Protein AF-A0A6J4MBB7-F1 (afdb_monomer)

Mean predicted aligned error: 11.8 Å

pLDDT: mean 93.78, std 6.45, range [62.53, 98.69]

Nearest PDB structures (foldseek):
  5gkh-assembly1_B  TM=7.503E-01  e=2.945E-16  Thermococcus kodakarensis KOD1
  2vld-assembly1_B  TM=4.968E-01  e=1.982E-15  Pyrococcus abyssi
  5gkj-assembly1_B  TM=4.502E-01  e=1.323E-15  Thermococcus kodakarensis KOD1
  5gkj-assembly1_A  TM=4.576E-01  e=1.130E-13  Thermococcus kodakarensis KOD1
  3dnx-assembly1_A-2  TM=5.577E-01  e=3.920E-02  Ruegeria pomeroyi

Foldseek 3Di:
DKKWFFQKKKWKDAPDTDTDPGDTWIWDQDPQRKIFIPDPDDDPGGPDIEDPPKDWDWDADPVGWTKIKIDHPVGPVHMIMIMTTDGTPDMDDDDPDDDPDDDDPCVQVVVLVVCQVPVCVLPHQKHFPDAQCQFPVGGQGTWIAHPLRAIETEHEDQEADQVSLVVQVVVQVGQQVDVVNQVRHGYHYDYYYPYYDPVSVVSNVD

InterPro domains:
  IPR002793 Endonuclease NucS [PTHR38814] (1-205)
  IPR002793 Endonuclease NucS [cd22341] (1-206)
  IPR011856 tRNA endonuclease-like domain superfamily [G3DSA:3.40.1350.10] (102-206)
  IPR048301 Endonuclease NucS, C-terminal domain [PF01939] (107-206)
  IPR048302 Endonuclease NucS, N-terminal PH-like domain [PF21003] (2-99)
  IPR049173 Endonuclease NucS, N-terminal domain superfamily [G3DSA:2.70.180.20] (1-97)

Structure (mmCIF, N/CA/C/O backbone):
data_AF-A0A6J4MBB7-F1
#
_entry.id   AF-A0A6J4MBB7-F1
#
loop_
_atom_site.group_PDB
_atom_site.id
_atom_site.type_symbol
_atom_site.label_atom_id
_atom_site.label_alt_id
_atom_site.label_comp_id
_atom_site.label_asym_id
_atom_site.label_entity_id
_atom_site.label_seq_id
_atom_site.pdbx_PDB_ins_code
_atom_site.Cartn_x
_atom_site.Cartn_y
_atom_site.Cartn_z
_atom_site.occupancy
_atom_site.B_iso_or_equiv
_atom_site.auth_seq_id
_atom_site.auth_comp_id
_atom_site.auth_asym_id
_atom_site.auth_atom_id
_atom_site.pdbx_PDB_model_num
ATOM 1 N N . MET A 1 1 ? -18.659 -6.862 7.220 1.00 96.06 1 MET A N 1
ATOM 2 C CA . MET A 1 1 ? -18.056 -5.541 7.511 1.00 96.06 1 MET A CA 1
ATOM 3 C C . MET A 1 1 ? -18.888 -4.875 8.591 1.00 96.06 1 MET A C 1
ATOM 5 O O . MET A 1 1 ? -20.086 -4.740 8.382 1.00 96.06 1 MET A O 1
ATOM 9 N N . ARG A 1 2 ? -18.290 -4.465 9.711 1.00 97.94 2 ARG A N 1
ATOM 10 C CA . ARG A 1 2 ? -18.952 -3.646 10.739 1.00 97.94 2 ARG A CA 1
ATOM 11 C C . ARG A 1 2 ? -18.397 -2.224 10.693 1.00 97.94 2 ARG A C 1
ATOM 13 O O . ARG A 1 2 ? -17.184 -2.042 10.579 1.00 97.94 2 ARG A O 1
ATOM 20 N N . LEU A 1 3 ? -19.286 -1.242 10.732 1.00 98.50 3 LEU A N 1
ATOM 21 C CA . LEU A 1 3 ? -18.988 0.185 10.687 1.00 98.50 3 LEU A CA 1
ATOM 22 C C . LEU A 1 3 ? -19.519 0.812 11.970 1.00 98.50 3 LEU A C 1
ATOM 24 O O . LEU A 1 3 ? -20.727 0.780 12.211 1.00 98.50 3 LEU A O 1
ATOM 28 N N . VAL A 1 4 ? -18.621 1.379 12.772 1.00 98.62 4 VAL A N 1
ATOM 29 C CA . VAL A 1 4 ? -18.974 2.002 14.049 1.00 98.62 4 VAL A CA 1
ATOM 30 C C . VAL A 1 4 ? -18.514 3.449 14.053 1.00 98.62 4 VAL A C 1
ATOM 32 O O . VAL A 1 4 ? -17.327 3.728 13.908 1.00 98.62 4 VAL A O 1
ATOM 35 N N . ILE A 1 5 ? -19.453 4.377 14.212 1.00 98.69 5 ILE A N 1
ATOM 36 C CA . ILE A 1 5 ? -19.150 5.784 14.465 1.00 98.69 5 ILE A CA 1
ATOM 37 C C . ILE A 1 5 ? -19.210 5.974 15.973 1.00 98.69 5 ILE A C 1
ATOM 39 O O . ILE A 1 5 ? -20.270 5.812 16.578 1.00 98.69 5 ILE A O 1
ATOM 43 N N . ALA A 1 6 ? -18.077 6.312 16.575 1.00 98.50 6 ALA A N 1
ATOM 44 C CA . ALA A 1 6 ? -17.966 6.438 18.018 1.00 98.50 6 ALA A CA 1
ATOM 45 C C . ALA A 1 6 ? -17.054 7.594 18.419 1.00 98.50 6 ALA A C 1
ATOM 47 O O . ALA A 1 6 ? -16.043 7.876 17.767 1.00 98.50 6 ALA A O 1
ATOM 48 N N . ARG A 1 7 ? -17.390 8.232 19.537 1.00 98.44 7 ARG A N 1
ATOM 49 C CA . ARG A 1 7 ? -16.466 9.083 20.278 1.00 98.44 7 ARG A CA 1
ATOM 50 C C . ARG A 1 7 ? -15.490 8.164 21.004 1.00 98.44 7 ARG A C 1
ATOM 52 O O . ARG A 1 7 ? -15.879 7.413 21.896 1.00 98.44 7 ARG A O 1
ATOM 59 N N . CYS A 1 8 ? -14.240 8.163 20.559 1.00 98.50 8 CYS A N 1
ATOM 60 C CA . CYS A 1 8 ? -13.230 7.232 21.046 1.00 98.50 8 CYS A CA 1
ATOM 61 C C . CYS A 1 8 ? -11.840 7.864 21.127 1.00 98.50 8 CYS A C 1
ATOM 63 O O . CYS A 1 8 ? -11.551 8.857 20.458 1.00 98.50 8 CYS A O 1
ATOM 65 N N . GLN A 1 9 ? -10.972 7.270 21.937 1.00 98.38 9 GLN A N 1
ATOM 66 C CA . GLN A 1 9 ? -9.527 7.493 21.960 1.00 98.38 9 GLN A CA 1
ATOM 67 C C . GLN A 1 9 ? -8.843 6.222 21.459 1.00 98.38 9 GLN A C 1
ATOM 69 O O . GLN A 1 9 ? -9.360 5.125 21.672 1.00 98.38 9 GLN A O 1
ATOM 74 N N . VAL A 1 10 ? -7.694 6.359 20.796 1.00 98.12 10 VAL A N 1
ATOM 75 C CA . VAL A 1 10 ? -6.945 5.205 20.289 1.00 98.12 10 VAL A CA 1
ATOM 76 C C . VAL A 1 10 ? -5.488 5.285 20.702 1.00 98.12 10 VAL A C 1
ATOM 78 O O . VAL A 1 10 ? -4.836 6.299 20.476 1.00 98.12 10 VAL A O 1
ATOM 81 N N . ASP A 1 11 ? -4.979 4.188 21.246 1.00 97.56 11 ASP A N 1
ATOM 82 C CA . ASP A 1 11 ? -3.585 4.009 21.620 1.00 97.56 11 ASP A CA 1
ATOM 83 C C . ASP A 1 11 ? -3.018 2.804 20.868 1.00 97.56 11 ASP A C 1
ATOM 85 O O . ASP A 1 11 ? -3.560 1.699 20.921 1.00 97.56 11 ASP A O 1
ATOM 89 N N . TYR A 1 12 ? -1.922 3.013 20.149 1.00 96.38 12 TYR A N 1
ATOM 90 C CA . TYR A 1 12 ? -1.173 1.954 19.486 1.00 96.38 12 TYR A CA 1
ATOM 91 C C . TYR A 1 12 ? 0.151 1.730 20.209 1.00 96.38 12 TYR A C 1
ATOM 93 O O . TYR A 1 12 ? 0.915 2.676 20.425 1.00 96.38 12 TYR A O 1
ATOM 101 N N . ALA A 1 13 ? 0.437 0.472 20.528 1.00 92.06 13 ALA A N 1
ATOM 102 C CA . ALA A 1 13 ? 1.688 0.037 21.130 1.00 92.06 13 ALA A CA 1
ATOM 103 C C . ALA A 1 13 ? 2.281 -1.114 20.315 1.00 92.06 13 ALA A C 1
ATOM 105 O O . ALA A 1 13 ? 1.600 -2.095 20.032 1.00 92.06 13 ALA A O 1
ATOM 106 N N . GLY A 1 14 ? 3.549 -0.999 19.935 1.00 87.25 14 GLY A N 1
ATOM 107 C CA . GLY A 1 14 ? 4.229 -2.001 19.126 1.00 87.25 14 GLY A CA 1
ATOM 108 C C . GLY A 1 14 ? 5.590 -1.498 18.664 1.00 87.25 14 GLY A C 1
ATOM 109 O O . GLY A 1 14 ? 6.331 -0.896 19.438 1.00 87.25 14 GLY A O 1
ATOM 110 N N . ARG A 1 15 ? 5.900 -1.672 17.375 1.00 81.00 15 ARG A N 1
ATOM 111 C CA . ARG A 1 15 ? 7.131 -1.135 16.745 1.00 81.00 15 ARG A CA 1
ATOM 112 C C . ARG A 1 15 ? 7.307 0.383 16.867 1.00 81.00 15 ARG A C 1
ATOM 114 O O . ARG A 1 15 ? 8.422 0.884 16.762 1.00 81.00 15 ARG A O 1
ATOM 121 N N . LEU A 1 16 ? 6.207 1.098 17.060 1.00 88.44 16 LEU A N 1
ATOM 122 C CA . LEU A 1 16 ? 6.157 2.512 17.408 1.00 88.44 16 LEU A CA 1
ATOM 123 C C . LEU A 1 16 ? 5.019 2.726 18.406 1.00 88.44 16 LEU A C 1
ATOM 125 O O . LEU A 1 16 ? 4.201 1.829 18.623 1.00 88.44 16 LEU A O 1
ATOM 129 N N . THR A 1 17 ? 4.944 3.920 18.980 1.00 91.56 17 THR A N 1
ATOM 130 C CA . THR A 1 17 ? 3.795 4.357 19.774 1.00 91.56 17 THR A CA 1
ATOM 131 C C . THR A 1 17 ? 3.039 5.448 19.028 1.00 91.56 17 THR A C 1
ATOM 133 O O . THR A 1 17 ? 3.641 6.326 18.407 1.00 91.56 17 THR A O 1
ATOM 136 N N . ALA A 1 18 ? 1.710 5.385 19.058 1.00 94.81 18 ALA A N 1
ATOM 137 C CA . ALA A 1 18 ? 0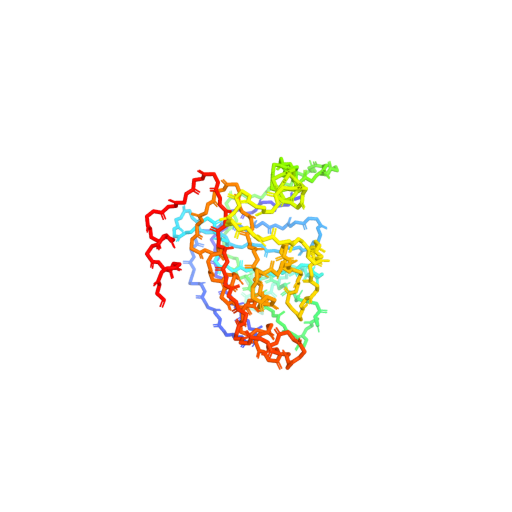.853 6.433 18.512 1.00 94.81 18 ALA A CA 1
ATOM 138 C C . ALA A 1 18 ? -0.369 6.627 19.408 1.00 94.81 18 ALA A C 1
ATOM 140 O O . ALA A 1 18 ? -0.886 5.667 19.976 1.00 94.81 18 ALA A O 1
ATOM 141 N N . HIS A 1 19 ? -0.817 7.875 19.519 1.00 97.44 19 HIS A N 1
ATOM 142 C CA . HIS A 1 19 ? -1.964 8.261 20.328 1.00 97.44 19 HIS A CA 1
ATOM 143 C C . HIS A 1 19 ? -2.885 9.170 19.518 1.00 97.44 19 HIS A C 1
ATOM 145 O O . HIS A 1 19 ? -2.449 10.180 18.959 1.00 97.44 19 HIS A O 1
ATOM 151 N N . LEU A 1 20 ? -4.168 8.825 19.488 1.00 97.19 20 LEU A N 1
ATOM 152 C CA . LEU A 1 20 ? -5.235 9.644 18.938 1.00 97.19 20 LEU A CA 1
ATOM 153 C C . LEU A 1 20 ? -6.150 10.087 20.089 1.00 97.19 20 LEU A C 1
ATOM 155 O O . LEU A 1 20 ? -6.864 9.242 20.633 1.00 97.19 20 LEU A O 1
ATOM 159 N N . PRO A 1 21 ? -6.195 11.389 20.433 1.00 97.69 21 PRO A N 1
ATOM 160 C CA . PRO A 1 21 ? -6.987 11.884 21.561 1.00 97.69 21 PRO A CA 1
ATOM 161 C C . PRO A 1 21 ? -8.488 11.684 21.332 1.00 97.69 21 PRO A C 1
ATOM 163 O O . PRO A 1 21 ? -8.922 11.513 20.193 1.00 97.69 21 PRO A O 1
ATOM 166 N N . MET A 1 22 ? -9.295 11.737 22.392 1.00 98.12 22 MET A N 1
ATOM 167 C CA . MET A 1 22 ? -10.749 11.536 22.319 1.00 98.12 22 MET A CA 1
ATOM 168 C C . MET A 1 22 ? -11.417 12.402 21.234 1.00 98.12 22 MET A C 1
ATOM 170 O O . MET A 1 22 ? -11.359 13.630 21.291 1.00 98.12 22 MET A O 1
ATOM 174 N N . ALA A 1 23 ? -12.051 11.768 20.247 1.00 98.06 23 ALA A N 1
ATOM 175 C CA . ALA A 1 23 ? -12.806 12.434 19.184 1.00 98.06 23 ALA A CA 1
ATOM 176 C C . ALA A 1 23 ? -13.773 11.458 18.500 1.00 98.06 23 ALA A C 1
ATOM 178 O O . ALA A 1 23 ? -13.618 10.240 18.604 1.00 98.06 23 ALA A O 1
ATOM 179 N N . THR A 1 24 ? -14.747 11.987 17.761 1.00 98.25 24 THR A N 1
ATOM 180 C CA . THR A 1 24 ? -15.635 11.174 16.921 1.00 98.25 24 THR A CA 1
ATOM 181 C C . THR A 1 24 ? -14.878 10.631 15.714 1.00 98.25 24 THR A C 1
ATOM 183 O O . THR A 1 24 ? -14.271 11.394 14.961 1.00 98.25 24 THR A O 1
ATOM 186 N N . ARG A 1 25 ? -14.905 9.309 15.532 1.00 98.19 25 ARG A N 1
ATOM 187 C CA . ARG A 1 25 ? -14.198 8.601 14.458 1.00 98.19 25 ARG A CA 1
ATOM 188 C C . ARG A 1 25 ? -15.047 7.478 13.883 1.00 98.19 25 ARG A C 1
ATOM 190 O O . ARG A 1 25 ? -15.940 6.960 14.551 1.00 98.19 25 ARG A O 1
ATOM 197 N N . LEU A 1 26 ? -14.719 7.089 12.655 1.00 98.31 26 LEU A N 1
ATOM 198 C CA . LEU A 1 26 ? -15.210 5.859 12.044 1.00 98.31 26 LEU A CA 1
ATOM 199 C C . LEU A 1 26 ? -14.227 4.724 12.346 1.00 98.31 26 LEU A C 1
ATOM 201 O O . LEU A 1 26 ? -13.055 4.802 11.977 1.00 98.31 26 LEU A O 1
ATOM 205 N N . ILE A 1 27 ? -14.719 3.661 12.971 1.00 98.50 27 ILE A N 1
ATOM 206 C CA . ILE A 1 27 ? -14.017 2.397 13.174 1.00 98.50 27 ILE A CA 1
ATOM 207 C C . ILE A 1 27 ? -14.608 1.381 12.194 1.00 98.50 27 ILE A C 1
ATOM 209 O O . ILE A 1 27 ? -15.799 1.071 12.238 1.00 98.50 27 ILE A O 1
ATOM 213 N N . MET A 1 28 ? -13.777 0.857 11.299 1.00 98.31 28 MET A N 1
ATOM 214 C CA . MET A 1 28 ? -14.153 -0.192 10.354 1.00 98.31 28 MET A CA 1
ATOM 215 C C . MET A 1 28 ? -13.555 -1.517 10.807 1.00 98.31 28 MET A C 1
ATOM 217 O O . MET A 1 28 ? -12.335 -1.628 10.919 1.00 98.31 28 MET A O 1
ATOM 221 N N . VAL A 1 29 ? -14.399 -2.528 11.006 1.00 98.06 29 VAL A N 1
ATOM 222 C CA . VAL A 1 29 ? -13.987 -3.905 11.306 1.00 98.06 29 VAL A CA 1
ATOM 223 C C . VAL A 1 29 ? -14.327 -4.782 10.102 1.00 98.06 29 VAL A C 1
ATOM 225 O O . VAL A 1 29 ? -15.495 -5.034 9.778 1.00 98.06 29 VAL A O 1
ATOM 228 N N . LYS A 1 30 ? -13.288 -5.214 9.390 1.00 96.31 30 LYS A N 1
ATOM 229 C CA . LYS A 1 30 ? -13.402 -6.032 8.181 1.00 96.31 30 LYS A CA 1
ATOM 230 C C . LYS A 1 30 ? -13.562 -7.511 8.525 1.00 96.31 30 LYS A C 1
ATOM 232 O O . LYS A 1 30 ? -13.199 -7.962 9.606 1.00 96.31 30 LYS A O 1
ATOM 237 N N . ASN A 1 31 ? -14.088 -8.280 7.571 1.00 93.25 31 ASN A N 1
ATOM 238 C CA . ASN A 1 31 ? -14.318 -9.717 7.754 1.00 93.25 31 ASN A CA 1
ATOM 239 C C . ASN A 1 31 ? -13.015 -10.536 7.821 1.00 93.25 31 ASN A C 1
ATOM 241 O O . ASN A 1 31 ? -12.992 -11.612 8.403 1.00 93.25 31 ASN A O 1
ATOM 245 N N . ASP A 1 32 ? -11.924 -10.018 7.252 1.00 91.69 32 ASP A N 1
ATOM 246 C CA . ASP A 1 32 ? -10.583 -10.612 7.344 1.00 91.69 32 ASP A CA 1
ATOM 247 C C . ASP A 1 32 ? -9.882 -10.325 8.689 1.00 91.69 32 ASP A C 1
ATOM 249 O O . ASP A 1 32 ? -8.749 -10.754 8.906 1.00 91.69 32 ASP A O 1
ATOM 253 N N . GLY A 1 33 ? -10.551 -9.603 9.596 1.00 94.06 33 GLY A N 1
ATOM 254 C CA . GLY A 1 33 ? -10.037 -9.200 10.902 1.00 94.06 33 GLY A CA 1
ATOM 255 C C . GLY A 1 33 ? -9.366 -7.828 10.918 1.00 94.06 33 GLY A C 1
ATOM 256 O O . GLY A 1 33 ? -9.061 -7.333 12.001 1.00 94.06 33 GLY A O 1
ATOM 257 N N . SER A 1 34 ? -9.159 -7.179 9.766 1.00 96.38 34 SER A N 1
ATOM 258 C CA . SER A 1 34 ? -8.557 -5.841 9.734 1.00 96.38 34 SER A CA 1
ATOM 259 C C . SER A 1 34 ? -9.410 -4.829 10.497 1.00 96.38 34 SER A C 1
ATOM 261 O O . SER A 1 34 ? -10.629 -4.778 10.312 1.00 96.38 34 SER A O 1
ATOM 263 N N . VAL A 1 35 ? -8.764 -3.956 11.271 1.00 98.19 35 VAL A N 1
ATOM 264 C CA . VAL A 1 35 ? -9.424 -2.831 11.949 1.00 98.19 35 VAL A CA 1
ATOM 265 C C . VAL A 1 35 ? -8.793 -1.526 11.494 1.00 98.19 35 VAL A C 1
ATOM 267 O O . VAL A 1 35 ? -7.571 -1.410 11.475 1.00 98.19 35 VAL A O 1
ATOM 270 N N . LEU A 1 36 ? -9.613 -0.554 11.097 1.00 98.25 36 LEU A N 1
ATOM 271 C CA . LEU A 1 36 ? -9.170 0.747 10.597 1.00 98.25 36 LEU A CA 1
ATOM 272 C C . LEU A 1 36 ? -9.904 1.862 11.336 1.00 98.25 36 LEU A C 1
ATOM 274 O O . LEU A 1 36 ? -11.115 1.778 11.526 1.00 98.25 36 LEU A O 1
ATOM 278 N N . VAL A 1 37 ? -9.184 2.919 11.702 1.00 97.88 37 VAL A N 1
ATOM 279 C CA . VAL A 1 37 ? -9.733 4.098 12.374 1.00 97.88 37 VAL A CA 1
ATOM 280 C C . VAL A 1 37 ? -9.526 5.324 11.491 1.00 97.88 37 VAL A C 1
ATOM 282 O O . VAL A 1 37 ? -8.393 5.672 11.156 1.00 97.88 37 VAL A O 1
ATOM 285 N N . HIS A 1 38 ? -10.619 5.994 11.134 1.00 97.81 38 HIS A N 1
ATOM 286 C CA . HIS A 1 38 ? -10.642 7.163 10.257 1.00 97.81 38 HIS A CA 1
ATOM 287 C C . HIS A 1 38 ? -11.213 8.401 10.958 1.00 97.81 38 HIS A C 1
ATOM 289 O O . HIS A 1 38 ? -12.119 8.310 11.788 1.00 97.81 38 HIS A O 1
ATOM 295 N N . SER A 1 39 ? -10.702 9.566 10.568 1.00 95.25 39 SER A N 1
ATOM 296 C CA . SER A 1 39 ? -11.346 10.869 10.756 1.00 95.25 39 SER A CA 1
ATOM 297 C C . SER A 1 39 ? -11.996 11.334 9.454 1.00 95.25 39 SER A C 1
ATOM 299 O O . SER A 1 39 ? -11.678 10.826 8.382 1.00 95.25 39 SER A O 1
ATOM 301 N N . ASP A 1 40 ? -12.869 12.334 9.552 1.00 91.88 40 ASP A N 1
ATOM 302 C CA . ASP A 1 40 ? -13.535 12.952 8.395 1.00 91.88 40 ASP A CA 1
ATOM 303 C C . ASP A 1 40 ? -12.568 13.761 7.498 1.00 91.88 40 ASP A C 1
ATOM 305 O O . ASP A 1 40 ? -12.785 13.925 6.303 1.00 91.88 40 ASP A O 1
ATOM 309 N N . GLY A 1 41 ? -11.442 14.230 8.054 1.00 84.75 41 GLY A N 1
ATOM 310 C CA . GLY A 1 41 ? -10.402 14.966 7.325 1.00 84.75 41 GLY A CA 1
ATOM 311 C C . GLY A 1 41 ? -8.991 14.408 7.535 1.00 84.75 41 GLY A C 1
ATOM 312 O O . GLY A 1 41 ? -8.776 13.516 8.351 1.00 84.75 41 GLY A O 1
ATOM 313 N N . GLY A 1 42 ? -8.010 14.967 6.819 1.00 66.62 42 GLY A N 1
ATOM 314 C CA . GLY A 1 42 ? -6.573 14.746 7.054 1.00 66.62 42 GLY A CA 1
ATOM 315 C C . GLY A 1 42 ? -5.872 13.764 6.108 1.00 66.62 42 GLY A C 1
ATOM 316 O O . GLY A 1 42 ? -4.701 13.970 5.806 1.00 66.62 42 GLY A O 1
ATOM 317 N N . SER A 1 43 ? -6.551 12.732 5.596 1.00 70.25 43 SER A N 1
ATOM 318 C CA . SER A 1 43 ? -6.008 11.800 4.590 1.00 70.25 43 SER A CA 1
ATOM 319 C C . SER A 1 43 ? -7.098 10.855 4.077 1.00 70.25 43 SER A C 1
ATOM 321 O O . SER A 1 43 ? -8.039 10.552 4.801 1.00 70.25 43 SER A O 1
ATOM 323 N N . TYR A 1 44 ? -6.945 10.318 2.861 1.00 83.62 44 TYR A N 1
ATOM 324 C CA . TYR A 1 44 ? -7.757 9.181 2.394 1.00 83.62 44 TYR A CA 1
ATOM 325 C C . TYR A 1 44 ? -7.379 7.858 3.095 1.00 83.62 44 TYR A C 1
ATOM 327 O O . TYR A 1 44 ? -8.079 6.855 2.959 1.00 83.62 44 TYR A O 1
ATOM 335 N N . LYS A 1 45 ? -6.250 7.832 3.817 1.00 90.94 45 LYS A N 1
ATOM 336 C CA . LYS A 1 45 ? -5.753 6.677 4.577 1.00 90.94 45 LYS A CA 1
ATOM 337 C C . LYS A 1 45 ? -6.304 6.681 6.011 1.00 90.94 45 LYS A C 1
ATOM 339 O O . LYS A 1 45 ? -6.573 7.757 6.544 1.00 90.94 45 LYS A O 1
ATOM 344 N N . PRO A 1 46 ? -6.432 5.509 6.661 1.00 95.50 46 PRO A N 1
ATOM 345 C CA . PRO A 1 46 ? -6.724 5.446 8.093 1.00 95.50 46 PRO A CA 1
ATOM 346 C C . PRO A 1 46 ? -5.651 6.170 8.914 1.00 95.50 46 PRO A C 1
ATOM 348 O O . PRO A 1 46 ? -4.472 6.143 8.560 1.00 95.50 46 PRO A O 1
ATOM 351 N N . LEU A 1 47 ? -6.055 6.761 10.040 1.00 95.31 47 LEU A N 1
ATOM 352 C CA . LEU A 1 47 ? -5.136 7.341 11.024 1.00 95.31 47 LEU A CA 1
ATOM 353 C C . LEU A 1 47 ? -4.367 6.254 11.783 1.00 95.31 47 LEU A C 1
ATOM 355 O O . LEU A 1 47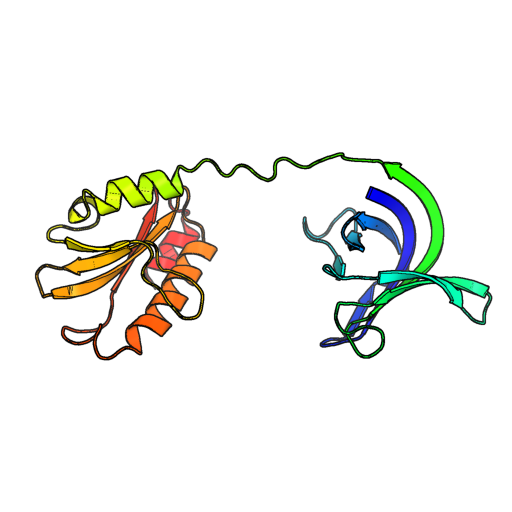 ? -3.179 6.399 12.045 1.00 95.31 47 LEU A O 1
ATOM 359 N N . ASN A 1 48 ? -5.049 5.157 12.115 1.00 95.81 48 ASN A N 1
ATOM 360 C CA . ASN A 1 48 ? -4.467 3.968 12.728 1.00 95.81 48 ASN A CA 1
ATOM 361 C C . ASN A 1 48 ? -5.163 2.724 12.178 1.00 95.81 48 ASN A C 1
ATOM 363 O O . ASN A 1 48 ? -6.361 2.750 11.891 1.00 95.81 48 ASN A O 1
ATOM 367 N N . TRP A 1 49 ? -4.429 1.625 12.046 1.00 96.19 49 TRP A N 1
ATOM 368 C CA . TRP A 1 49 ? -4.997 0.363 11.593 1.00 96.19 49 TRP A CA 1
ATOM 369 C C . TRP A 1 49 ? -4.229 -0.836 12.145 1.00 96.19 49 TRP A C 1
ATOM 371 O O . TRP A 1 49 ? -3.079 -0.713 12.564 1.00 96.19 49 TRP A O 1
ATOM 381 N N . MET A 1 50 ? -4.871 -2.000 12.097 1.00 96.56 50 MET A N 1
ATOM 382 C CA . MET A 1 50 ? -4.238 -3.302 12.248 1.00 96.56 50 MET A CA 1
ATOM 383 C C . MET A 1 50 ? -4.592 -4.162 11.034 1.00 96.56 50 MET A C 1
ATOM 385 O O . MET A 1 50 ? -5.767 -4.322 10.697 1.00 96.56 50 MET A O 1
ATOM 389 N N . SER A 1 51 ? -3.566 -4.682 10.367 1.00 93.56 51 SER A N 1
ATOM 390 C CA . SER A 1 51 ? -3.694 -5.545 9.188 1.00 93.56 51 SER A CA 1
ATOM 391 C C . SER A 1 51 ? -3.995 -6.995 9.584 1.00 93.56 51 SER A C 1
ATOM 393 O O . SER A 1 51 ? -3.649 -7.405 10.694 1.00 93.56 51 SER A O 1
ATOM 395 N N . PRO A 1 52 ? -4.579 -7.806 8.687 1.00 91.12 52 PRO A N 1
ATOM 396 C CA . PRO A 1 52 ? -4.867 -9.196 8.988 1.00 91.12 52 PRO A CA 1
ATOM 397 C C . PRO A 1 52 ? -3.562 -10.019 9.074 1.00 91.12 52 PRO A C 1
ATOM 399 O O . PRO A 1 52 ? -2.586 -9.682 8.396 1.00 91.12 52 PRO A O 1
ATOM 402 N N . PRO A 1 53 ? -3.510 -11.106 9.869 1.00 90.19 53 PRO A N 1
ATOM 403 C CA . PRO A 1 53 ? -4.570 -11.628 10.733 1.00 90.19 53 PRO A CA 1
ATOM 404 C C . PRO A 1 53 ? -4.643 -10.862 12.063 1.00 90.19 53 PRO A C 1
ATOM 406 O O . PRO A 1 53 ? -3.829 -11.075 12.960 1.00 90.19 53 PRO A O 1
ATOM 409 N N . A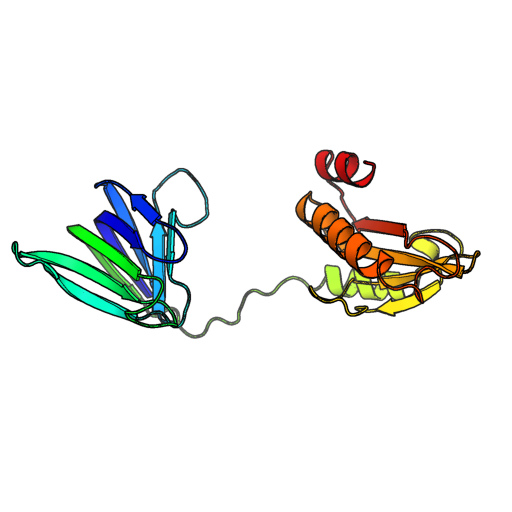LA A 1 54 ? -5.644 -9.998 12.200 1.00 94.44 54 ALA A N 1
ATOM 410 C CA . ALA A 1 54 ? -5.884 -9.213 13.400 1.00 94.44 54 ALA A CA 1
ATOM 411 C C . ALA A 1 54 ? -7.089 -9.764 14.159 1.00 94.44 54 ALA A C 1
ATOM 413 O O . ALA A 1 54 ? -8.023 -10.314 13.571 1.00 94.44 54 ALA A O 1
ATOM 414 N N . ARG A 1 55 ? -7.045 -9.657 15.487 1.00 95.62 55 ARG A N 1
ATOM 415 C CA . ARG A 1 55 ? -8.078 -10.198 16.376 1.00 95.62 55 ARG A CA 1
ATOM 416 C C . ARG A 1 55 ? -8.600 -9.101 17.283 1.00 95.62 55 ARG A C 1
ATOM 418 O O . ARG A 1 55 ? -7.896 -8.678 18.197 1.00 95.62 55 ARG A O 1
ATOM 425 N N . LEU A 1 56 ? -9.832 -8.677 17.025 1.00 97.19 56 LEU A N 1
ATOM 426 C CA . LEU A 1 56 ? -10.585 -7.761 17.874 1.00 97.19 56 LEU A CA 1
ATOM 427 C C . LEU A 1 56 ? -11.153 -8.509 19.089 1.00 97.19 56 LEU A C 1
ATOM 429 O O . LEU A 1 56 ? -11.752 -9.576 18.950 1.00 97.19 56 LEU A O 1
ATOM 433 N N . ARG A 1 57 ? -10.985 -7.926 20.274 1.00 96.81 57 ARG A N 1
ATOM 434 C CA . ARG A 1 57 ? -11.659 -8.301 21.516 1.00 96.81 57 ARG A CA 1
ATOM 435 C C . ARG A 1 57 ? -12.347 -7.073 22.087 1.00 96.81 57 ARG A C 1
ATOM 437 O O . ARG A 1 57 ? -11.697 -6.058 22.315 1.00 96.81 57 ARG A O 1
ATOM 444 N N . GLU A 1 58 ? -13.642 -7.186 22.326 1.00 96.94 58 GLU A N 1
ATOM 445 C CA . GLU A 1 58 ? -14.427 -6.157 23.003 1.00 96.94 58 GLU A CA 1
ATOM 446 C C . GLU A 1 58 ? -14.477 -6.482 24.493 1.00 96.94 58 GLU A C 1
ATOM 448 O O . GLU A 1 58 ? -14.683 -7.635 24.880 1.00 96.94 58 GLU A O 1
ATOM 453 N N . GLY A 1 59 ? -14.262 -5.478 25.329 1.00 96.62 59 GLY A N 1
ATOM 454 C CA . GLY A 1 59 ? -14.272 -5.628 26.771 1.00 96.62 59 GLY A CA 1
ATOM 455 C C . GLY A 1 59 ? -14.561 -4.312 27.469 1.00 96.62 59 GLY A C 1
ATOM 456 O O . GLY A 1 59 ? -15.030 -3.340 26.872 1.00 96.62 59 GLY A O 1
ATOM 457 N N . VAL A 1 60 ? -14.276 -4.310 28.763 1.00 96.00 60 VAL A N 1
ATOM 458 C CA . VAL A 1 60 ? -14.379 -3.139 29.625 1.00 96.00 60 VAL A CA 1
ATOM 459 C C . VAL A 1 60 ? -13.094 -2.993 30.423 1.00 96.00 60 VAL A C 1
ATOM 461 O O . VAL A 1 60 ? -12.476 -3.987 30.810 1.00 96.00 60 VAL A O 1
ATOM 464 N N . THR A 1 61 ? -12.679 -1.757 30.648 1.00 93.31 61 THR A N 1
ATOM 465 C CA . THR A 1 61 ? -11.595 -1.418 31.569 1.00 93.31 61 THR A CA 1
ATOM 466 C C . THR A 1 61 ? -12.036 -1.632 33.021 1.00 93.31 61 THR A C 1
ATOM 468 O O . THR A 1 61 ? -13.224 -1.777 33.314 1.00 93.31 61 THR A O 1
ATOM 471 N N . GLU A 1 62 ? -11.086 -1.621 33.960 1.00 90.19 62 GLU A N 1
ATOM 472 C CA . GLU A 1 62 ? -11.376 -1.761 35.399 1.00 90.19 62 GLU A CA 1
ATOM 473 C C . GLU A 1 62 ? -12.300 -0.656 35.936 1.00 90.19 62 GLU A C 1
ATOM 475 O O . GLU A 1 62 ? -13.099 -0.897 36.837 1.00 90.19 62 GLU A O 1
ATOM 480 N N . ASP A 1 63 ? -12.233 0.544 35.354 1.00 91.12 63 ASP A N 1
ATOM 481 C CA . ASP A 1 63 ? -13.114 1.673 35.668 1.00 91.12 63 ASP A CA 1
ATOM 482 C C . ASP A 1 63 ? -14.447 1.646 34.894 1.00 91.12 63 ASP A C 1
ATOM 484 O O . ASP A 1 63 ? -15.209 2.611 34.934 1.00 91.12 63 ASP A O 1
ATOM 488 N N . GLY A 1 64 ? -14.756 0.536 34.214 1.00 92.19 64 GLY A N 1
ATOM 489 C CA . GLY A 1 64 ? -16.060 0.267 33.604 1.00 92.19 64 GLY A CA 1
ATOM 490 C C . GLY A 1 64 ? -16.297 0.924 32.244 1.00 92.19 64 GLY A C 1
ATOM 491 O O . GLY A 1 64 ? -17.428 0.913 31.759 1.00 92.19 64 GLY A O 1
ATOM 492 N N . ARG A 1 65 ? -15.265 1.491 31.609 1.00 93.44 65 ARG A N 1
ATOM 493 C CA . ARG A 1 65 ? -15.369 2.068 30.261 1.00 93.44 65 ARG A CA 1
ATOM 494 C C . ARG A 1 65 ? -15.229 0.980 29.207 1.00 93.44 65 ARG A C 1
ATOM 496 O O . ARG A 1 65 ? -14.480 0.026 29.388 1.00 93.44 65 ARG A O 1
ATOM 503 N N . VAL A 1 66 ? -15.930 1.124 28.087 1.00 97.69 66 VAL A N 1
ATOM 504 C CA . VAL A 1 66 ? -15.821 0.171 26.977 1.00 97.69 66 VAL A CA 1
ATOM 505 C C . VAL A 1 66 ? -14.449 0.320 26.331 1.00 97.69 66 VAL A C 1
ATOM 507 O O . VAL A 1 66 ? -14.055 1.412 25.928 1.00 97.69 66 VAL A O 1
ATOM 510 N N . GLU A 1 67 ? -13.722 -0.784 26.205 1.00 97.81 67 GLU A N 1
ATOM 511 C CA . GLU A 1 67 ? -12.431 -0.816 25.527 1.00 97.81 67 GLU A CA 1
ATOM 512 C C . GLU A 1 67 ? -12.365 -1.992 24.568 1.00 97.81 67 GLU A C 1
ATOM 514 O O . GLU A 1 67 ? -12.673 -3.137 24.901 1.00 97.81 67 GLU A O 1
ATOM 519 N N . TRP A 1 68 ? -11.929 -1.700 23.353 1.00 98.00 68 TRP A N 1
ATOM 520 C CA . TRP A 1 68 ? -11.655 -2.700 22.344 1.00 98.00 68 TRP A CA 1
ATOM 521 C C . TRP A 1 68 ? -10.152 -2.853 22.187 1.00 98.00 68 TRP A C 1
ATOM 523 O O . TRP A 1 68 ? -9.434 -1.871 22.024 1.00 98.00 68 TRP A O 1
ATOM 533 N N . THR A 1 69 ? -9.673 -4.089 22.197 1.00 97.50 69 THR A N 1
ATOM 534 C CA . THR A 1 69 ? -8.267 -4.410 21.958 1.00 97.50 69 THR A CA 1
ATOM 535 C C . THR A 1 69 ? -8.142 -5.202 20.668 1.00 97.50 69 THR A C 1
ATOM 537 O O . THR A 1 69 ? -8.799 -6.227 20.495 1.00 97.50 69 THR A O 1
ATOM 540 N N . VAL A 1 70 ? -7.289 -4.744 19.756 1.00 97.56 70 VAL A N 1
ATOM 541 C CA . VAL A 1 70 ? -6.968 -5.435 18.507 1.00 97.56 70 VAL A CA 1
ATOM 542 C C . VAL A 1 70 ? -5.516 -5.870 18.551 1.00 97.56 70 VAL A C 1
ATOM 544 O O . VAL A 1 70 ? -4.615 -5.033 18.571 1.00 97.56 70 VAL A O 1
ATOM 547 N N . HIS A 1 71 ? -5.291 -7.178 18.532 1.00 96.56 71 HIS A N 1
ATOM 548 C CA . HIS A 1 71 ? -3.948 -7.740 18.428 1.00 96.56 71 HIS A CA 1
ATOM 549 C C . HIS A 1 71 ? -3.602 -8.013 16.970 1.00 96.56 71 HIS A C 1
ATOM 551 O O . HIS A 1 71 ? -4.432 -8.553 16.230 1.00 96.56 71 HIS A O 1
ATOM 557 N N . GLY A 1 72 ? -2.382 -7.656 16.574 1.00 93.19 72 GLY A N 1
ATOM 558 C CA . GLY A 1 72 ? -1.818 -8.021 15.282 1.00 93.19 72 GLY A CA 1
ATOM 559 C C . GLY A 1 72 ? -1.448 -9.503 15.188 1.00 93.19 72 GLY A C 1
ATOM 560 O O . GLY A 1 72 ? -1.769 -10.321 16.053 1.00 93.19 72 GLY A O 1
ATOM 561 N N . LYS A 1 73 ? -0.722 -9.844 14.119 1.00 90.12 73 LYS A N 1
ATOM 562 C CA . LYS A 1 73 ? -0.347 -11.227 13.779 1.00 90.12 73 LYS A CA 1
ATOM 563 C C . LYS A 1 73 ? 0.426 -11.963 14.884 1.00 90.12 73 LYS A C 1
ATOM 565 O O . LYS A 1 73 ? 0.267 -13.171 15.026 1.00 90.12 73 LYS A O 1
ATOM 570 N N . ASP A 1 74 ? 1.235 -11.232 15.652 1.00 91.00 74 ASP A N 1
ATOM 571 C CA . ASP A 1 74 ? 2.110 -11.781 16.693 1.00 91.00 74 ASP A CA 1
ATOM 572 C C . ASP A 1 74 ? 1.374 -11.905 18.047 1.00 91.00 74 ASP A C 1
ATOM 574 O O . ASP A 1 74 ? 1.965 -12.255 19.063 1.00 91.00 74 ASP A O 1
ATOM 578 N N . GLY A 1 75 ? 0.057 -11.660 18.066 1.00 88.44 75 GLY A N 1
ATOM 579 C CA . GLY A 1 75 ? -0.780 -11.825 19.248 1.00 88.44 75 GLY A CA 1
ATOM 580 C C . GLY A 1 75 ? -0.549 -10.744 20.313 1.00 88.44 75 GLY A C 1
ATOM 581 O O . GLY A 1 75 ? -0.207 -9.611 19.971 1.00 88.44 75 GLY A O 1
ATOM 582 N N . PRO A 1 76 ? -0.781 -11.065 21.601 1.00 84.88 76 PRO A N 1
ATOM 583 C CA . PRO A 1 76 ? -0.628 -10.120 22.711 1.00 84.88 76 PRO A CA 1
ATOM 584 C C . PRO A 1 76 ? 0.790 -9.577 22.902 1.00 84.88 76 PRO A C 1
ATOM 586 O O . PRO A 1 76 ? 0.938 -8.473 23.413 1.00 84.88 76 PRO A O 1
ATOM 589 N N . ASP A 1 77 ? 1.806 -10.327 22.471 1.00 86.94 77 ASP A N 1
ATOM 590 C CA . ASP A 1 77 ? 3.217 -9.941 22.596 1.00 86.94 77 ASP A CA 1
ATOM 591 C C . ASP A 1 77 ? 3.679 -9.004 21.461 1.00 86.94 77 ASP A C 1
ATOM 593 O O . ASP A 1 77 ? 4.828 -8.561 21.439 1.00 86.94 77 ASP A O 1
ATOM 597 N N . GLY A 1 78 ? 2.798 -8.722 20.494 1.00 90.94 78 GLY A N 1
ATOM 598 C CA . GLY A 1 78 ? 3.082 -7.912 19.315 1.00 90.94 78 GLY A CA 1
ATOM 599 C C . GLY A 1 78 ? 2.410 -6.541 19.301 1.00 90.94 78 GLY A C 1
ATOM 600 O O . GLY A 1 78 ? 2.024 -5.972 20.322 1.00 90.94 78 GLY A O 1
ATOM 601 N N . ASP A 1 79 ? 2.249 -6.019 18.082 1.00 94.25 79 ASP A N 1
ATOM 602 C CA . ASP A 1 79 ? 1.544 -4.765 17.821 1.00 94.25 79 ASP A CA 1
ATOM 603 C C . ASP A 1 79 ? 0.082 -4.856 18.333 1.00 94.25 79 ASP A C 1
ATOM 605 O O . ASP A 1 79 ? -0.669 -5.768 17.968 1.00 94.25 79 ASP A O 1
ATOM 609 N N . THR A 1 80 ? -0.335 -3.898 19.164 1.00 96.31 80 THR A N 1
ATOM 610 C CA . THR A 1 80 ? -1.662 -3.828 19.791 1.00 96.31 80 THR A CA 1
ATOM 611 C C . THR A 1 80 ? -2.290 -2.450 19.586 1.00 96.31 80 THR A C 1
ATOM 613 O O . THR A 1 80 ? -1.652 -1.421 19.801 1.00 96.31 80 THR A O 1
ATOM 616 N N . LEU A 1 81 ? -3.567 -2.430 19.200 1.00 97.12 81 LEU A N 1
ATOM 617 C CA . LEU A 1 81 ? -4.393 -1.230 19.079 1.00 97.12 81 LEU A CA 1
ATOM 618 C C . LEU A 1 81 ? -5.494 -1.265 20.146 1.00 97.12 81 LEU A C 1
ATOM 620 O O . LEU A 1 81 ? -6.350 -2.147 20.112 1.00 97.12 81 LEU A O 1
ATOM 624 N N . ARG A 1 82 ? -5.486 -0.315 21.078 1.00 97.50 82 ARG A N 1
ATOM 625 C CA . ARG A 1 82 ? -6.521 -0.148 22.105 1.00 97.50 82 ARG A CA 1
ATOM 626 C C . ARG A 1 82 ? -7.415 1.020 21.724 1.00 97.50 82 ARG A C 1
ATOM 628 O O . ARG A 1 82 ? -6.921 2.102 21.430 1.00 97.50 82 ARG A O 1
ATOM 635 N N . ILE A 1 83 ? -8.720 0.795 21.701 1.00 98.44 83 ILE A N 1
ATOM 636 C CA . ILE A 1 83 ? -9.731 1.787 21.349 1.00 98.44 83 ILE A CA 1
ATOM 637 C C . ILE A 1 83 ? -10.652 1.929 22.556 1.00 98.44 83 ILE A C 1
ATOM 639 O O . ILE A 1 83 ? -11.474 1.054 22.822 1.00 98.44 83 ILE A O 1
ATOM 643 N N . LEU A 1 84 ? -10.505 3.028 23.286 1.00 98.44 84 LEU A N 1
ATOM 644 C CA . LEU A 1 84 ? -11.398 3.377 24.382 1.00 98.44 84 LEU A CA 1
ATOM 645 C C . LEU A 1 84 ? -12.631 4.071 23.803 1.00 98.44 84 LEU A C 1
ATOM 647 O O . LEU A 1 84 ? -12.500 5.107 23.148 1.00 98.44 84 LEU A O 1
ATOM 651 N N . VAL A 1 85 ? -13.813 3.513 24.041 1.00 98.31 85 VAL A N 1
ATOM 652 C CA . VAL A 1 85 ? -15.087 3.988 23.494 1.00 98.31 85 VAL A CA 1
ATOM 653 C C . VAL A 1 85 ? -15.880 4.692 24.595 1.00 98.31 85 VAL A C 1
ATOM 655 O O . VAL A 1 85 ? -16.227 4.085 25.605 1.00 98.31 85 VAL A O 1
ATOM 658 N N . ASP A 1 86 ? -16.153 5.978 24.387 1.00 98.12 86 ASP A N 1
ATOM 659 C CA . ASP A 1 86 ? -16.941 6.829 25.290 1.00 98.12 86 ASP A CA 1
ATOM 660 C C . ASP A 1 86 ? -18.430 6.772 24.926 1.00 98.12 86 ASP A C 1
ATOM 662 O O . ASP A 1 86 ? -19.288 6.518 25.765 1.00 98.12 86 ASP A O 1
ATOM 666 N N . GLU A 1 87 ? -18.735 6.934 23.637 1.00 98.06 87 GLU A N 1
ATOM 667 C CA . GLU A 1 87 ? -20.102 6.934 23.120 1.00 98.06 87 GLU A CA 1
ATOM 668 C C . GLU A 1 87 ? -20.139 6.311 21.724 1.00 98.06 87 GLU A C 1
ATOM 670 O O . GLU A 1 87 ? -19.333 6.657 20.856 1.00 98.06 87 GLU A O 1
ATOM 675 N N . VAL A 1 88 ? -21.104 5.422 21.489 1.00 98.25 88 VAL A N 1
ATOM 676 C CA . VAL A 1 88 ? -21.399 4.882 20.158 1.00 98.25 88 VAL A CA 1
ATOM 677 C C . VAL A 1 88 ? -22.556 5.675 19.556 1.00 98.25 88 VAL A C 1
ATOM 679 O O . VAL A 1 88 ? -23.671 5.635 20.065 1.00 98.25 88 VAL A O 1
ATOM 682 N N . LEU A 1 89 ? -22.287 6.377 18.455 1.00 98.44 89 LEU A N 1
ATOM 683 C CA . LEU A 1 89 ? -23.275 7.173 17.719 1.00 98.44 89 LEU A CA 1
ATOM 684 C C . LEU A 1 89 ? -24.005 6.338 16.661 1.00 98.44 89 LEU A C 1
ATOM 686 O O . LEU A 1 89 ? -25.161 6.603 16.340 1.00 98.44 89 LEU A O 1
ATOM 690 N N . SER A 1 90 ? -23.320 5.348 16.085 1.00 98.56 90 SER A N 1
ATOM 691 C CA . SER A 1 90 ? -23.883 4.416 15.108 1.00 98.56 90 SER A CA 1
ATOM 692 C C . SER A 1 90 ? -23.078 3.122 15.093 1.00 98.56 90 SER A C 1
ATOM 694 O O . SER A 1 90 ? -21.850 3.166 15.148 1.00 98.56 90 SER A O 1
ATOM 696 N N . ASP A 1 91 ? -23.761 1.985 14.983 1.00 98.44 91 ASP A N 1
ATOM 697 C CA . ASP A 1 91 ? -23.160 0.661 14.820 1.00 98.44 91 ASP A CA 1
ATOM 698 C C . ASP A 1 91 ? -23.991 -0.139 13.815 1.00 98.44 91 ASP A C 1
ATOM 700 O O . ASP A 1 91 ? -25.180 -0.392 14.021 1.00 98.44 91 ASP A O 1
ATOM 704 N N . SER A 1 92 ? -23.377 -0.486 12.688 1.00 98.44 92 SER A N 1
ATOM 705 C CA . SER A 1 92 ? -24.038 -1.183 11.587 1.00 98.44 92 SER A CA 1
ATOM 706 C C . SER A 1 92 ? -23.150 -2.288 11.039 1.00 98.44 92 SER A C 1
ATOM 708 O O . SER A 1 92 ? -21.924 -2.179 11.011 1.00 98.44 92 SER A O 1
ATOM 710 N N . SER A 1 93 ? -23.772 -3.378 10.594 1.00 97.88 93 SER A N 1
ATOM 711 C CA . SER A 1 93 ? -23.076 -4.523 10.013 1.00 97.88 93 SER A CA 1
ATOM 712 C C . SER A 1 93 ? -23.674 -4.884 8.662 1.00 97.88 93 SER A C 1
ATOM 714 O O . SER A 1 93 ? -24.888 -4.984 8.512 1.00 97.88 93 SER A O 1
ATOM 716 N N . HIS A 1 94 ? -22.797 -5.099 7.686 1.00 97.19 94 HIS A N 1
ATOM 717 C CA . HIS A 1 94 ? -23.145 -5.408 6.305 1.00 97.19 94 HIS A CA 1
ATOM 718 C C . HIS A 1 94 ? -22.318 -6.589 5.799 1.00 97.19 94 HIS A C 1
ATOM 720 O O . HIS A 1 94 ? -21.092 -6.617 5.968 1.00 97.19 94 HIS A O 1
ATOM 726 N N . ASP A 1 95 ? -22.978 -7.542 5.146 1.00 95.25 95 ASP A N 1
ATOM 727 C CA . ASP A 1 95 ? -22.305 -8.526 4.305 1.00 95.25 95 ASP A CA 1
ATOM 728 C C . ASP A 1 95 ? -22.038 -7.897 2.932 1.00 95.25 95 ASP A C 1
ATOM 730 O O . ASP A 1 95 ? -22.951 -7.377 2.294 1.00 95.25 95 ASP A O 1
ATOM 734 N N . LEU A 1 96 ? -20.773 -7.893 2.515 1.00 93.00 96 LEU A N 1
ATOM 735 C CA . LEU A 1 96 ? -20.361 -7.359 1.214 1.00 93.00 96 LEU A CA 1
ATOM 736 C C . LEU A 1 96 ? -20.262 -8.463 0.150 1.00 93.00 96 LEU A C 1
ATOM 738 O O . LEU A 1 96 ? -20.029 -8.157 -1.016 1.00 93.00 96 LEU A O 1
ATOM 742 N N . GLY A 1 97 ? -20.449 -9.729 0.537 1.00 89.88 97 GLY A N 1
ATOM 743 C CA . GLY A 1 97 ? -20.308 -10.875 -0.347 1.00 89.88 97 GLY A CA 1
ATOM 744 C C . GLY A 1 97 ? -18.862 -11.132 -0.774 1.00 89.88 97 GLY A C 1
ATOM 745 O O . GLY A 1 97 ? -17.898 -10.688 -0.146 1.00 89.88 97 GLY A O 1
ATOM 746 N N . LEU A 1 98 ? -18.720 -11.900 -1.853 1.00 84.81 98 LEU A N 1
ATOM 747 C CA . LEU A 1 98 ? -17.430 -12.181 -2.474 1.00 84.81 98 LEU A CA 1
ATOM 748 C C . LEU A 1 98 ? -16.996 -10.977 -3.314 1.00 84.81 98 LEU A C 1
ATOM 750 O O . LEU A 1 98 ? -17.681 -10.602 -4.264 1.00 84.81 98 LEU A O 1
ATOM 754 N N . ASP A 1 99 ? -15.844 -10.401 -2.979 1.00 80.94 99 ASP A N 1
ATOM 755 C CA . ASP A 1 99 ? -15.219 -9.356 -3.785 1.00 80.94 99 ASP A CA 1
ATOM 756 C C . ASP A 1 99 ? -14.539 -9.994 -5.012 1.00 80.94 99 ASP A C 1
ATOM 758 O O . ASP A 1 99 ? -13.658 -10.842 -4.835 1.00 80.94 99 ASP A O 1
ATOM 762 N N . PRO A 1 100 ? -14.899 -9.617 -6.255 1.00 79.88 100 PRO A N 1
ATOM 763 C CA . PRO A 1 100 ? -14.182 -10.071 -7.449 1.00 79.88 100 PRO A CA 1
ATOM 764 C C . PRO A 1 100 ? -12.754 -9.505 -7.529 1.00 79.88 100 PRO A C 1
ATOM 766 O O . PRO A 1 100 ? -11.976 -9.920 -8.389 1.00 79.88 100 PRO A O 1
ATOM 769 N N . GLY A 1 101 ? -12.409 -8.571 -6.640 1.00 75.88 101 GLY A N 1
ATOM 770 C CA . GLY A 1 101 ? -11.110 -7.932 -6.566 1.00 75.88 101 GLY A CA 1
ATOM 771 C C . GLY A 1 101 ? -11.007 -6.725 -7.491 1.00 75.88 101 GLY A C 1
ATOM 772 O O . GLY A 1 101 ? -11.740 -6.568 -8.471 1.00 75.88 101 GLY A O 1
ATOM 773 N N . LEU A 1 102 ? -10.047 -5.853 -7.182 1.00 76.38 102 LEU A N 1
ATOM 774 C CA . LEU A 1 102 ? -9.712 -4.713 -8.027 1.00 76.38 102 LEU A CA 1
ATOM 775 C C . LEU A 1 102 ? -9.200 -5.200 -9.390 1.00 76.38 102 LEU A C 1
ATOM 777 O O . LEU A 1 102 ? -8.080 -5.701 -9.499 1.00 76.38 102 LEU A O 1
ATOM 781 N N . GLN A 1 103 ? -9.986 -4.981 -10.441 1.00 64.25 103 GLN A N 1
ATOM 782 C CA . GLN A 1 103 ? -9.526 -5.156 -11.814 1.00 64.25 103 GLN A CA 1
ATOM 783 C C . GLN A 1 103 ? -8.704 -3.930 -12.208 1.00 64.25 103 GLN A C 1
ATOM 785 O O . GLN A 1 103 ? -9.235 -2.843 -12.427 1.00 64.25 103 GLN A O 1
ATOM 790 N N . LYS A 1 104 ? -7.381 -4.088 -12.254 1.00 62.53 104 LYS A N 1
ATOM 791 C CA . LYS A 1 104 ? -6.509 -3.093 -12.876 1.00 62.53 104 LYS A CA 1
ATOM 792 C C . LYS A 1 104 ? -6.540 -3.352 -14.375 1.00 62.53 104 LYS A C 1
ATOM 794 O O . LYS A 1 104 ? -6.153 -4.441 -14.796 1.00 62.53 104 LYS A O 1
ATOM 799 N N . ASP A 1 105 ? -7.002 -2.378 -15.159 1.00 63.81 105 ASP A N 1
ATOM 800 C CA . ASP A 1 105 ? -6.921 -2.441 -16.618 1.00 63.81 105 ASP A CA 1
ATOM 801 C C . ASP A 1 105 ? -5.478 -2.794 -16.983 1.00 63.81 105 ASP A C 1
ATOM 803 O O . ASP A 1 105 ? -4.563 -2.018 -16.698 1.00 63.81 105 ASP A O 1
ATOM 807 N N . GLY A 1 106 ? -5.259 -3.967 -17.579 1.00 67.50 106 GLY A N 1
ATOM 808 C CA . GLY A 1 106 ? -3.939 -4.512 -17.911 1.00 67.50 106 GLY A CA 1
ATOM 809 C C . GLY A 1 106 ? -3.156 -3.694 -18.943 1.00 67.50 106 GLY A C 1
ATOM 810 O O . GLY A 1 106 ? -2.283 -4.235 -19.604 1.00 67.50 106 GLY A O 1
ATOM 811 N N . VAL A 1 107 ? -3.458 -2.405 -19.105 1.00 78.56 107 VAL A N 1
ATOM 812 C CA . VAL A 1 107 ? -2.769 -1.451 -19.974 1.00 78.56 107 VAL A CA 1
ATOM 813 C C . VAL A 1 107 ? -1.277 -1.435 -19.682 1.00 78.56 107 VAL A C 1
ATOM 815 O O . VAL A 1 107 ? -0.505 -1.427 -20.624 1.00 78.56 107 VAL A O 1
ATOM 818 N N . GLU A 1 108 ? -0.850 -1.480 -18.418 1.00 85.12 108 GLU A N 1
ATOM 819 C CA . GLU A 1 108 ? 0.587 -1.526 -18.094 1.00 85.12 108 GLU A CA 1
ATOM 820 C C . GLU A 1 108 ? 1.227 -2.831 -18.562 1.00 85.12 108 GLU A C 1
ATOM 822 O O . GLU A 1 108 ? 2.282 -2.803 -19.187 1.00 85.12 108 GLU A O 1
ATOM 827 N N . LYS A 1 109 ? 0.534 -3.959 -18.380 1.00 88.06 109 LYS A N 1
ATOM 828 C CA . LYS A 1 109 ? 0.975 -5.257 -18.899 1.00 88.06 109 LYS A CA 1
ATOM 829 C C . LYS A 1 109 ? 1.048 -5.262 -20.431 1.00 88.06 109 LYS A C 1
ATOM 831 O O . LYS A 1 109 ? 2.043 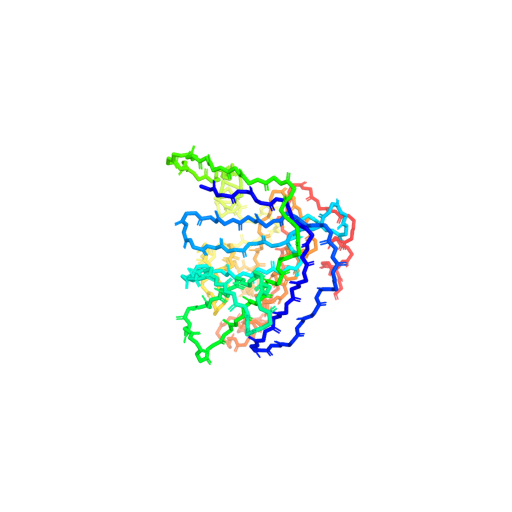-5.707 -20.986 1.00 88.06 109 LYS A O 1
ATOM 836 N N . HIS A 1 110 ? 0.037 -4.727 -21.115 1.00 89.56 110 HIS A N 1
ATOM 837 C CA . HIS A 1 110 ? 0.038 -4.616 -22.575 1.00 89.56 110 HIS A CA 1
ATOM 838 C C . HIS A 1 110 ? 1.113 -3.645 -23.079 1.00 89.56 110 HIS A C 1
ATOM 840 O O . HIS A 1 110 ? 1.750 -3.917 -24.089 1.00 89.56 110 HIS A O 1
ATOM 846 N N . LEU A 1 111 ? 1.348 -2.525 -22.388 1.00 91.31 111 LEU A N 1
ATOM 847 C CA . LEU A 1 111 ? 2.437 -1.601 -22.714 1.00 91.31 111 LEU A CA 1
ATOM 848 C C . LEU A 1 111 ? 3.795 -2.276 -22.535 1.00 91.31 111 LEU A C 1
ATOM 850 O O . LEU A 1 111 ? 4.644 -2.150 -23.409 1.00 91.31 111 LEU A O 1
ATOM 854 N N . GLN A 1 112 ? 3.984 -3.020 -21.446 1.00 94.31 112 GLN A N 1
ATOM 855 C CA . GLN A 1 112 ? 5.186 -3.814 -21.220 1.00 94.31 112 GLN A CA 1
ATOM 856 C C . GLN A 1 112 ? 5.389 -4.837 -22.351 1.00 94.31 112 GLN A C 1
ATOM 858 O O . GLN A 1 112 ? 6.497 -4.947 -22.863 1.00 94.31 112 GLN A O 1
ATOM 863 N N . GLU A 1 113 ? 4.340 -5.548 -22.773 1.00 94.50 113 GLU A N 1
ATOM 864 C CA . GLU A 1 113 ? 4.384 -6.509 -23.888 1.00 94.50 113 GLU A CA 1
ATOM 865 C C . GLU A 1 113 ? 4.759 -5.841 -25.216 1.00 94.50 113 GLU A C 1
ATOM 867 O O . GLU A 1 113 ? 5.710 -6.265 -25.867 1.00 94.50 113 GLU A O 1
ATOM 872 N N . LEU A 1 114 ? 4.097 -4.737 -25.567 1.00 94.75 114 LEU A N 1
ATOM 873 C CA . LEU A 1 114 ? 4.387 -3.984 -26.790 1.00 94.75 114 LEU A CA 1
ATOM 874 C C . LEU A 1 114 ? 5.816 -3.423 -26.810 1.00 94.75 114 LEU A C 1
ATOM 876 O O . LEU A 1 114 ? 6.487 -3.466 -27.840 1.00 94.75 114 LEU A O 1
ATOM 880 N N . LEU A 1 115 ? 6.298 -2.900 -25.679 1.00 96.31 115 LEU A N 1
ATOM 881 C CA . LEU A 1 115 ? 7.658 -2.369 -25.556 1.00 96.31 115 LEU A CA 1
ATOM 882 C C . LEU A 1 115 ? 8.715 -3.480 -25.512 1.00 96.31 115 LEU A C 1
ATOM 884 O O . LEU A 1 115 ? 9.842 -3.257 -25.945 1.00 96.31 115 LEU A O 1
ATOM 888 N N . ALA A 1 116 ? 8.370 -4.670 -25.020 1.00 96.56 116 ALA A N 1
ATOM 889 C CA . ALA A 1 116 ? 9.238 -5.842 -25.067 1.00 96.56 116 ALA A CA 1
ATOM 890 C C . ALA A 1 116 ? 9.415 -6.368 -26.500 1.00 96.56 116 ALA A C 1
ATOM 892 O O . ALA A 1 116 ? 10.523 -6.765 -26.861 1.00 96.56 116 ALA A O 1
ATOM 893 N N . ASP A 1 117 ? 8.353 -6.335 -27.310 1.00 96.88 117 ASP A N 1
ATOM 894 C CA . ASP A 1 117 ? 8.389 -6.727 -28.725 1.00 96.88 117 ASP A CA 1
ATOM 895 C C . ASP A 1 117 ? 9.094 -5.674 -29.599 1.00 96.88 117 ASP A C 1
ATOM 897 O O . ASP A 1 117 ? 9.706 -5.998 -30.622 1.00 96.88 117 ASP A O 1
ATOM 901 N N . HIS A 1 118 ? 9.055 -4.404 -29.181 1.00 95.75 118 HIS A N 1
ATOM 902 C CA . HIS A 1 118 ? 9.629 -3.277 -29.917 1.00 95.75 118 HIS A CA 1
ATOM 903 C C . HIS A 1 118 ? 10.520 -2.362 -29.050 1.00 95.75 118 HIS A C 1
ATOM 905 O O . HIS A 1 118 ? 10.307 -1.151 -29.018 1.00 95.75 118 HIS A O 1
ATOM 911 N N . PRO A 1 119 ? 11.584 -2.873 -28.402 1.00 96.19 119 PRO A N 1
ATOM 912 C CA . PRO A 1 119 ? 12.398 -2.103 -27.450 1.00 96.19 119 PRO A CA 1
ATOM 913 C C . PRO 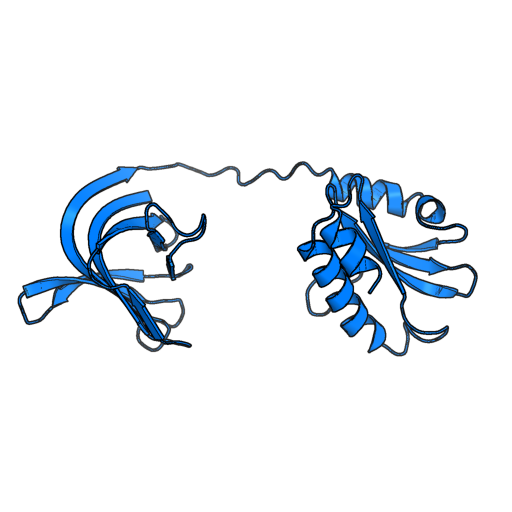A 1 119 ? 13.074 -0.878 -28.081 1.00 96.19 119 PRO A C 1
ATOM 915 O O . PRO A 1 119 ? 13.304 0.127 -27.407 1.00 96.19 119 PRO A O 1
ATOM 918 N N . GLY A 1 120 ? 13.325 -0.919 -29.393 1.00 95.25 120 GLY A N 1
ATOM 919 C CA . GLY A 1 120 ? 13.866 0.201 -30.161 1.00 95.25 120 GLY A CA 1
ATOM 920 C C . GLY A 1 120 ? 13.005 1.474 -30.142 1.00 95.25 120 GLY A C 1
ATOM 921 O O . GLY A 1 120 ? 13.519 2.547 -30.451 1.00 95.25 120 GLY A O 1
ATOM 922 N N . THR A 1 121 ? 11.721 1.396 -29.763 1.00 94.75 121 THR A N 1
ATOM 923 C CA . THR A 1 121 ? 10.860 2.583 -29.610 1.00 94.75 121 THR A CA 1
ATOM 924 C C . THR A 1 121 ? 11.186 3.394 -28.357 1.00 94.75 121 THR A C 1
ATOM 926 O O . THR A 1 121 ? 10.831 4.567 -28.294 1.00 94.75 121 THR A O 1
ATOM 929 N N . LEU A 1 122 ? 11.840 2.786 -27.359 1.00 95.69 122 LEU A N 1
ATOM 930 C CA . LEU A 1 122 ? 12.291 3.466 -26.139 1.00 95.69 122 LEU A CA 1
ATOM 931 C C . LEU A 1 122 ? 13.585 4.241 -26.383 1.00 95.69 122 LEU A C 1
ATOM 933 O O . LEU A 1 122 ? 13.727 5.382 -25.950 1.00 95.69 122 LEU A O 1
ATOM 937 N N . ALA A 1 123 ? 14.529 3.608 -27.075 1.00 94.56 123 ALA A N 1
ATOM 938 C CA . ALA A 1 123 ? 15.762 4.216 -27.545 1.00 94.56 123 ALA A CA 1
ATOM 939 C C . ALA A 1 123 ? 16.302 3.411 -28.741 1.00 94.56 123 ALA A C 1
ATOM 941 O O . ALA A 1 123 ? 16.195 2.181 -28.738 1.00 94.56 123 ALA A O 1
ATOM 942 N N . PRO A 1 124 ? 16.920 4.055 -29.748 1.00 94.12 124 PRO A N 1
ATOM 943 C CA . PRO A 1 124 ? 17.527 3.342 -30.869 1.00 94.12 124 PRO A CA 1
ATOM 944 C C . PRO A 1 124 ? 18.548 2.293 -30.407 1.00 94.12 124 PRO A C 1
ATOM 946 O O . PRO A 1 124 ? 19.339 2.549 -29.502 1.00 94.12 124 PRO A O 1
ATOM 949 N N . GLY A 1 125 ? 18.540 1.117 -31.039 1.00 93.19 125 GLY A N 1
ATOM 950 C CA . GLY A 1 125 ? 19.502 0.042 -30.759 1.00 93.19 125 GLY A CA 1
ATOM 951 C C . GLY A 1 125 ? 19.227 -0.775 -29.491 1.00 93.19 125 GLY A C 1
ATOM 952 O O . GLY A 1 125 ? 19.974 -1.708 -29.209 1.00 93.19 125 GLY A O 1
ATOM 953 N N . LEU A 1 126 ? 18.161 -0.470 -28.743 1.00 97.31 126 LEU A N 1
ATOM 954 C CA . LEU A 1 126 ? 17.793 -1.237 -27.558 1.00 97.31 126 LEU A CA 1
ATOM 955 C C . LEU A 1 126 ? 17.301 -2.644 -27.944 1.00 97.31 126 LEU A C 1
ATOM 957 O O . LEU A 1 126 ? 16.446 -2.796 -28.817 1.00 97.31 126 LEU A O 1
ATOM 961 N N . THR A 1 127 ? 17.800 -3.668 -27.256 1.00 97.69 127 THR A N 1
ATOM 962 C CA . THR A 1 127 ? 17.393 -5.073 -27.413 1.00 97.69 127 THR A CA 1
ATOM 963 C C . THR A 1 127 ? 16.931 -5.641 -26.079 1.00 97.69 127 THR A C 1
ATOM 965 O O . THR A 1 127 ? 17.535 -5.377 -25.040 1.00 97.69 127 THR A O 1
ATOM 968 N N . LEU A 1 128 ? 15.843 -6.411 -26.085 1.00 98.19 128 LEU A N 1
ATOM 969 C CA . LEU A 1 128 ? 15.309 -7.018 -24.870 1.00 98.19 128 LEU A CA 1
ATOM 970 C C . LEU A 1 128 ? 16.245 -8.129 -24.375 1.00 98.19 128 LEU A C 1
ATOM 972 O O . LEU A 1 128 ? 16.604 -9.028 -25.132 1.00 98.19 128 LEU A O 1
ATOM 976 N N . VAL A 1 129 ? 16.586 -8.102 -23.087 1.00 97.19 129 VAL A N 1
ATOM 977 C CA . VAL A 1 129 ? 17.219 -9.236 -22.397 1.00 97.19 129 VAL A CA 1
ATOM 978 C C . VAL A 1 129 ? 16.144 -10.106 -21.765 1.00 97.19 129 VAL A C 1
ATOM 980 O O . VAL A 1 129 ? 16.126 -11.319 -21.966 1.00 97.19 129 VAL A O 1
ATOM 983 N N . ARG A 1 130 ? 15.261 -9.496 -20.967 1.00 97.69 130 ARG A N 1
ATOM 984 C CA . ARG A 1 130 ? 14.239 -10.216 -20.205 1.00 97.69 130 ARG A CA 1
ATOM 985 C C . ARG A 1 130 ? 13.134 -9.273 -19.734 1.00 97.69 130 ARG A C 1
ATOM 987 O O . ARG A 1 130 ? 13.414 -8.169 -19.278 1.00 97.69 130 ARG A O 1
ATOM 994 N N . ARG A 1 131 ? 11.893 -9.754 -19.791 1.00 97.75 131 ARG A N 1
ATOM 995 C CA . ARG A 1 131 ? 10.742 -9.155 -19.102 1.00 97.75 131 ARG A CA 1
ATOM 996 C C . ARG A 1 131 ? 10.712 -9.576 -17.639 1.00 97.75 131 ARG A C 1
ATOM 998 O O . ARG A 1 131 ? 11.114 -10.700 -17.329 1.00 97.75 131 ARG A O 1
ATOM 1005 N N . GLU A 1 132 ? 10.200 -8.701 -16.785 1.00 96.62 132 GLU A N 1
ATOM 1006 C CA . GLU A 1 132 ? 10.051 -8.922 -15.347 1.00 96.62 132 GLU A CA 1
ATOM 1007 C C . GLU A 1 132 ? 11.357 -9.452 -14.731 1.00 96.62 132 GLU A C 1
ATOM 1009 O O . GLU A 1 132 ? 11.417 -10.534 -14.138 1.00 96.62 132 GLU A O 1
ATOM 1014 N N . TYR A 1 133 ? 12.453 -8.720 -14.950 1.00 97.19 133 TYR A N 1
ATOM 1015 C CA . TYR A 1 133 ? 13.770 -9.145 -14.489 1.00 97.19 133 TYR A CA 1
ATOM 1016 C C . TYR A 1 133 ? 13.818 -9.094 -12.953 1.00 97.19 133 TYR A C 1
ATOM 1018 O O . TYR A 1 133 ? 13.588 -8.031 -12.373 1.00 97.19 133 TYR A O 1
ATOM 1026 N N . PRO A 1 134 ? 14.095 -10.219 -12.270 1.00 95.25 134 PRO A N 1
ATOM 1027 C CA . PRO A 1 134 ? 13.928 -10.314 -10.826 1.00 95.25 134 PRO A CA 1
ATOM 1028 C C . PRO A 1 134 ? 14.941 -9.449 -10.065 1.00 95.25 134 PRO A C 1
ATOM 1030 O O . PRO A 1 134 ? 16.133 -9.460 -10.365 1.00 95.25 134 PRO A O 1
ATOM 1033 N N . THR A 1 135 ? 14.474 -8.764 -9.018 1.00 93.44 135 THR A N 1
ATOM 1034 C CA . THR A 1 135 ? 15.320 -8.104 -8.010 1.00 93.44 135 THR A CA 1
ATOM 1035 C C . THR A 1 135 ? 14.858 -8.487 -6.601 1.00 93.44 135 THR A C 1
ATOM 1037 O O . THR A 1 135 ? 13.799 -9.094 -6.424 1.00 93.44 135 THR A O 1
ATOM 1040 N N . ALA A 1 136 ? 15.624 -8.107 -5.576 1.00 89.75 136 ALA A N 1
ATOM 1041 C CA . ALA A 1 136 ? 15.287 -8.387 -4.178 1.00 89.75 136 ALA A CA 1
ATOM 1042 C C . ALA A 1 136 ? 13.976 -7.727 -3.696 1.00 89.75 136 ALA A C 1
ATOM 1044 O O . ALA A 1 136 ? 13.416 -8.163 -2.694 1.00 89.75 136 ALA A O 1
ATOM 1045 N N . ILE A 1 137 ? 13.485 -6.693 -4.390 1.00 87.38 137 ILE A N 1
ATOM 1046 C CA . ILE A 1 137 ? 12.272 -5.939 -4.017 1.00 87.38 137 ILE A CA 1
ATOM 1047 C C . ILE A 1 137 ? 11.131 -6.104 -5.035 1.00 87.38 137 ILE A C 1
ATOM 1049 O O . ILE A 1 137 ? 10.188 -5.317 -5.047 1.00 87.38 137 ILE A O 1
ATOM 1053 N N . GLY A 1 138 ? 11.223 -7.119 -5.898 1.00 92.06 138 GLY A N 1
ATOM 1054 C CA . GLY A 1 138 ? 10.289 -7.367 -7.000 1.00 92.06 138 GLY A CA 1
ATOM 1055 C C . GLY A 1 138 ? 10.940 -7.181 -8.373 1.00 92.06 138 GLY A C 1
ATOM 1056 O O . GLY A 1 138 ? 12.082 -6.729 -8.459 1.00 92.06 138 GLY A O 1
ATOM 1057 N N . PRO A 1 139 ? 10.267 -7.577 -9.459 1.00 95.00 139 PRO A N 1
ATOM 1058 C CA . PRO A 1 139 ? 10.844 -7.489 -10.792 1.00 95.00 139 PRO A CA 1
ATOM 1059 C C . PRO A 1 139 ? 10.850 -6.050 -11.323 1.00 95.00 139 PRO A C 1
ATOM 1061 O O . PRO A 1 139 ? 9.909 -5.305 -11.068 1.00 95.00 139 PRO A O 1
ATOM 1064 N N . VAL A 1 140 ? 11.881 -5.688 -12.092 1.00 96.94 140 VAL A N 1
ATOM 1065 C CA . VAL A 1 140 ? 11.824 -4.527 -12.998 1.00 96.94 140 VAL A CA 1
ATOM 1066 C C . VAL A 1 140 ? 11.143 -4.941 -14.302 1.00 96.94 140 VAL A C 1
ATOM 1068 O O . VAL A 1 140 ? 11.350 -6.067 -14.761 1.00 96.94 140 VAL A O 1
ATOM 1071 N N . ASP A 1 141 ? 10.345 -4.057 -14.904 1.00 97.25 141 ASP A N 1
ATOM 1072 C CA . ASP A 1 141 ? 9.490 -4.414 -16.042 1.00 97.25 141 ASP A CA 1
ATOM 1073 C C . ASP A 1 141 ? 10.261 -4.992 -17.226 1.00 97.25 141 ASP A C 1
ATOM 1075 O O . ASP A 1 141 ? 9.930 -6.080 -17.702 1.00 97.25 141 ASP A O 1
ATOM 1079 N N . LEU A 1 142 ? 11.302 -4.298 -17.690 1.00 98.31 142 LEU A N 1
ATOM 1080 C CA . LEU A 1 142 ? 12.182 -4.790 -18.747 1.00 98.31 142 LEU A CA 1
ATOM 1081 C C . LEU A 1 142 ? 13.639 -4.570 -18.357 1.00 98.31 142 LEU A C 1
ATOM 1083 O O . LEU A 1 142 ? 14.031 -3.489 -17.918 1.00 98.31 142 LEU A O 1
ATOM 1087 N N . LEU A 1 143 ? 14.463 -5.584 -18.599 1.00 98.31 143 LEU A N 1
ATOM 1088 C CA . LEU A 1 143 ? 15.901 -5.416 -18.715 1.00 98.31 143 LEU A CA 1
ATOM 1089 C C . LEU A 1 143 ? 16.281 -5.547 -20.187 1.00 98.31 143 LEU A C 1
ATOM 1091 O O . LEU A 1 143 ? 15.925 -6.526 -20.848 1.00 98.31 143 LEU A O 1
ATOM 1095 N N . CYS A 1 144 ? 17.028 -4.570 -20.679 1.00 98.38 144 CYS A N 1
ATOM 1096 C CA . CYS A 1 144 ? 17.470 -4.468 -22.060 1.00 98.38 144 CYS A CA 1
ATOM 1097 C C . CYS A 1 144 ? 18.988 -4.255 -22.139 1.00 98.38 144 CYS A C 1
ATOM 1099 O O . CYS A 1 144 ? 19.651 -3.999 -21.131 1.00 98.38 144 CYS A O 1
ATOM 1101 N N . ARG A 1 145 ? 19.537 -4.342 -23.352 1.00 97.75 145 ARG A N 1
ATOM 1102 C CA . ARG A 1 145 ? 20.903 -3.925 -23.690 1.00 97.75 145 ARG A CA 1
ATOM 1103 C C . ARG A 1 145 ? 20.879 -2.898 -24.806 1.00 97.75 145 ARG A C 1
ATOM 1105 O O . ARG A 1 145 ? 20.094 -3.036 -25.743 1.00 97.75 145 ARG A O 1
ATOM 1112 N N . ASP A 1 146 ? 21.728 -1.886 -24.698 1.00 96.56 146 ASP A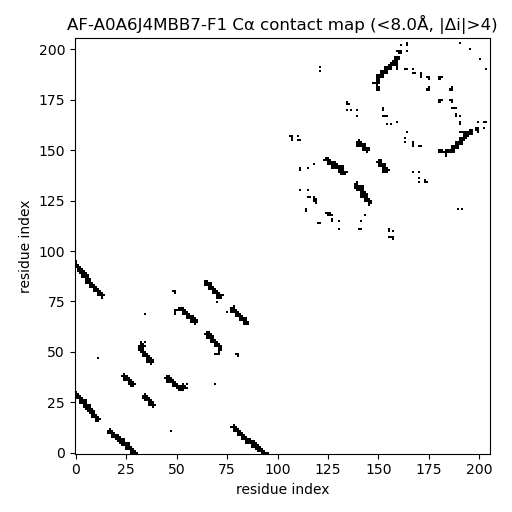 N 1
ATOM 1113 C CA . ASP A 1 146 ? 21.976 -0.947 -25.792 1.00 96.56 146 ASP A CA 1
ATOM 1114 C C . ASP A 1 146 ? 23.029 -1.476 -26.784 1.00 96.56 146 ASP A C 1
ATOM 1116 O O . ASP A 1 146 ? 23.546 -2.589 -26.648 1.00 96.56 146 ASP A O 1
ATOM 1120 N N . ASP A 1 147 ? 23.333 -0.672 -27.801 1.00 94.75 147 ASP A N 1
ATOM 1121 C CA . ASP A 1 147 ? 24.288 -0.970 -28.873 1.00 94.75 147 ASP A CA 1
ATOM 1122 C C . ASP A 1 147 ? 25.733 -1.166 -28.381 1.00 94.75 147 ASP A C 1
ATOM 1124 O O . ASP A 1 147 ? 26.534 -1.830 -29.042 1.00 94.75 147 ASP A O 1
ATOM 1128 N N . ARG A 1 148 ? 26.061 -0.637 -27.198 1.00 93.12 148 ARG A N 1
ATOM 1129 C CA . ARG A 1 148 ? 27.349 -0.818 -26.513 1.00 93.12 148 ARG A CA 1
ATOM 1130 C C . ARG A 1 148 ? 27.349 -2.030 -25.582 1.00 93.12 148 ARG A C 1
ATOM 1132 O O . ARG A 1 148 ? 28.365 -2.328 -24.956 1.00 93.12 148 ARG A O 1
ATOM 1139 N N . GLY A 1 149 ? 26.227 -2.741 -25.488 1.00 93.62 149 GLY A N 1
ATOM 1140 C CA . GLY A 1 149 ? 26.050 -3.891 -24.614 1.00 93.62 149 GLY A CA 1
ATOM 1141 C C . GLY A 1 149 ? 25.872 -3.528 -23.139 1.00 93.62 149 GLY A C 1
ATOM 1142 O O . GLY A 1 149 ? 25.920 -4.440 -22.303 1.00 93.62 149 GLY A O 1
ATOM 1143 N N . SER A 1 150 ? 25.683 -2.248 -22.801 1.00 96.69 150 SER A N 1
ATOM 1144 C CA . SER A 1 150 ? 25.386 -1.782 -21.444 1.00 96.69 150 SER A CA 1
ATOM 1145 C C . SER A 1 150 ? 23.944 -2.128 -21.078 1.00 96.69 150 SER A C 1
ATOM 1147 O O . SER A 1 150 ? 23.045 -2.085 -21.920 1.00 96.69 150 SER A O 1
ATOM 1149 N N . CYS A 1 151 ? 23.711 -2.502 -19.819 1.00 98.12 151 CYS A N 1
ATOM 1150 C CA . CYS A 1 151 ? 22.371 -2.852 -19.360 1.00 98.12 151 CYS A CA 1
ATOM 1151 C C . CYS A 1 151 ? 21.507 -1.599 -19.162 1.00 98.12 151 CYS A C 1
ATOM 1153 O O . CYS A 1 151 ? 21.958 -0.584 -18.626 1.00 98.12 151 CYS A O 1
ATOM 1155 N N . VAL A 1 152 ? 20.239 -1.700 -19.554 1.00 98.38 152 VAL A N 1
ATOM 1156 C CA . VAL A 1 152 ? 19.237 -0.643 -19.403 1.00 98.38 152 VAL A CA 1
ATOM 1157 C C . VAL A 1 152 ? 17.998 -1.234 -18.743 1.00 98.38 152 VAL A C 1
ATOM 1159 O O . VAL A 1 152 ? 17.358 -2.123 -19.302 1.00 98.38 152 VAL A O 1
ATOM 1162 N N . ALA A 1 153 ? 17.676 -0.754 -17.550 1.00 98.38 153 ALA A N 1
ATOM 1163 C CA . ALA A 1 153 ? 16.459 -1.090 -16.831 1.00 98.38 153 ALA A CA 1
ATOM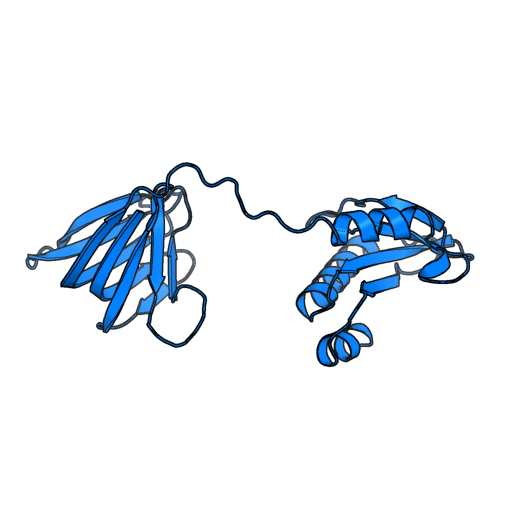 1164 C C . ALA A 1 153 ? 15.334 -0.140 -17.257 1.00 98.38 153 ALA A C 1
ATOM 1166 O O . ALA A 1 153 ? 15.529 1.076 -17.290 1.00 98.38 153 ALA A O 1
ATOM 1167 N N . VAL A 1 154 ? 14.165 -0.680 -17.583 1.00 98.25 154 VAL A N 1
ATOM 1168 C CA . VAL A 1 154 ? 12.995 0.097 -17.998 1.00 98.25 154 VAL A CA 1
ATOM 1169 C C . VAL A 1 154 ? 11.861 -0.177 -17.026 1.00 98.25 154 VAL A C 1
ATOM 1171 O O . VAL A 1 154 ? 11.522 -1.336 -16.807 1.00 98.25 154 VAL A O 1
ATOM 1174 N N . GLU A 1 155 ? 11.269 0.884 -16.487 1.00 97.56 155 GLU A N 1
ATOM 1175 C CA . GLU A 1 155 ? 10.028 0.829 -15.710 1.00 97.56 155 GLU A CA 1
ATOM 1176 C C . GLU A 1 155 ? 8.902 1.448 -16.545 1.00 97.56 155 GLU A C 1
ATOM 1178 O O . GLU A 1 155 ? 9.055 2.557 -17.070 1.00 97.56 155 GLU A O 1
ATOM 1183 N N . VAL A 1 156 ? 7.785 0.734 -16.685 1.00 95.81 156 VAL A N 1
ATOM 1184 C CA . VAL A 1 156 ? 6.664 1.093 -17.556 1.00 95.81 156 VAL A CA 1
ATOM 1185 C C . VAL A 1 156 ? 5.451 1.460 -16.709 1.00 95.81 156 VAL A C 1
ATOM 1187 O O . VAL A 1 156 ? 4.958 0.669 -15.914 1.00 95.81 156 VAL A O 1
ATOM 1190 N N . LYS A 1 157 ? 4.906 2.659 -16.916 1.00 93.69 157 LYS A N 1
ATOM 1191 C CA . LYS A 1 157 ? 3.654 3.103 -16.288 1.00 93.69 157 LYS A CA 1
ATOM 1192 C C . LYS A 1 157 ? 2.644 3.529 -17.339 1.00 93.69 157 LYS A C 1
ATOM 1194 O O . LYS A 1 157 ? 2.997 4.070 -18.384 1.00 93.69 157 LYS A O 1
ATOM 1199 N N . ARG A 1 158 ? 1.350 3.392 -17.049 1.00 90.75 158 ARG A N 1
ATOM 1200 C CA . ARG A 1 158 ? 0.323 4.061 -17.870 1.00 90.75 158 ARG A CA 1
ATOM 1201 C C . ARG A 1 158 ? 0.420 5.578 -17.683 1.00 90.75 158 ARG A C 1
ATOM 1203 O O . ARG A 1 158 ? 0.424 6.323 -18.660 1.00 90.75 158 ARG A O 1
ATOM 1210 N N . ARG A 1 159 ? 0.527 6.013 -16.422 1.00 91.38 159 ARG A N 1
ATOM 1211 C CA . ARG A 1 159 ? 0.747 7.403 -16.000 1.00 91.38 159 ARG A CA 1
ATOM 1212 C C . ARG A 1 159 ? 1.928 7.467 -15.036 1.00 91.38 159 ARG A C 1
ATOM 1214 O O . ARG A 1 159 ? 1.916 6.812 -14.000 1.00 91.38 159 ARG A O 1
ATOM 1221 N N . GLY A 1 160 ? 2.944 8.237 -15.400 1.00 92.69 160 GLY A N 1
ATOM 1222 C CA . GLY A 1 160 ? 4.178 8.400 -14.651 1.00 92.69 160 GLY A CA 1
ATOM 1223 C C . GLY A 1 160 ? 4.055 9.452 -13.552 1.00 92.69 160 GLY A C 1
ATOM 1224 O O . GLY A 1 160 ? 4.025 10.651 -13.842 1.00 92.69 160 GLY A O 1
ATOM 1225 N N . ASP A 1 161 ? 4.051 8.980 -12.307 1.00 95.25 161 ASP A N 1
ATOM 1226 C CA . ASP A 1 161 ? 4.070 9.775 -11.074 1.00 95.25 161 ASP A CA 1
ATOM 1227 C C . ASP A 1 161 ? 5.406 9.569 -10.322 1.00 95.25 161 ASP A C 1
ATOM 1229 O O . ASP A 1 161 ? 6.222 8.735 -10.721 1.00 95.25 161 ASP A O 1
ATOM 1233 N N . ILE A 1 162 ? 5.642 10.332 -9.243 1.00 94.50 162 ILE A N 1
ATOM 1234 C CA . ILE A 1 162 ? 6.891 10.293 -8.447 1.00 94.50 162 ILE A CA 1
ATOM 1235 C C . ILE A 1 162 ? 7.211 8.870 -7.973 1.00 94.50 162 ILE A C 1
ATOM 1237 O O . ILE A 1 162 ? 8.339 8.413 -8.141 1.00 94.50 162 ILE A O 1
ATOM 1241 N N . ASP A 1 163 ? 6.202 8.143 -7.488 1.00 92.06 163 ASP A N 1
ATOM 1242 C CA . ASP A 1 163 ? 6.347 6.773 -6.987 1.00 92.06 163 ASP A CA 1
ATOM 1243 C C . ASP A 1 163 ? 7.001 5.830 -8.013 1.00 92.06 163 ASP A C 1
ATOM 1245 O O . ASP A 1 163 ? 7.770 4.946 -7.638 1.00 92.06 163 ASP A O 1
ATOM 1249 N N . GLY A 1 164 ? 6.723 6.018 -9.311 1.00 93.25 164 GLY A N 1
ATOM 1250 C CA . GLY A 1 164 ? 7.312 5.208 -10.380 1.00 93.25 164 GLY A CA 1
ATOM 1251 C C . GLY A 1 164 ? 8.790 5.518 -10.621 1.00 93.25 164 GLY A C 1
ATOM 1252 O O . GLY A 1 164 ? 9.573 4.607 -10.885 1.00 93.25 164 GLY A O 1
ATOM 1253 N N . VAL A 1 165 ? 9.186 6.783 -10.472 1.00 96.69 165 VAL A N 1
ATOM 1254 C CA . VAL A 1 165 ? 10.590 7.202 -10.571 1.00 96.69 165 VAL A CA 1
ATOM 1255 C C . VAL A 1 165 ? 11.380 6.661 -9.387 1.00 96.69 165 VAL A C 1
ATOM 1257 O O . VAL A 1 165 ? 12.400 6.012 -9.584 1.00 96.69 165 VAL A O 1
ATOM 1260 N N . GLU A 1 166 ? 10.870 6.827 -8.165 1.00 96.75 166 GLU A N 1
ATOM 1261 C CA . GLU A 1 166 ? 11.508 6.276 -6.964 1.00 96.75 166 GLU A CA 1
ATOM 1262 C C . GLU A 1 166 ? 11.619 4.747 -7.018 1.00 96.75 166 GLU A C 1
ATOM 1264 O O . GLU A 1 166 ? 12.600 4.168 -6.547 1.00 96.75 166 GLU A O 1
ATOM 1269 N N . GLN A 1 167 ? 10.621 4.074 -7.596 1.00 95.19 167 GLN A N 1
ATOM 1270 C CA . GLN A 1 167 ? 10.670 2.636 -7.831 1.00 95.19 167 GLN A CA 1
ATOM 1271 C C . GLN A 1 167 ? 11.819 2.265 -8.779 1.00 95.19 167 GLN A C 1
ATOM 1273 O O . GLN A 1 167 ? 12.620 1.396 -8.426 1.00 95.19 167 GLN A O 1
ATOM 1278 N N . LEU A 1 168 ? 11.953 2.952 -9.920 1.00 97.56 168 LEU A N 1
ATOM 1279 C CA . LEU A 1 168 ? 13.067 2.740 -10.847 1.00 97.56 168 LEU A CA 1
ATOM 1280 C C . LEU A 1 168 ? 14.421 3.027 -10.182 1.00 97.56 168 LEU A C 1
ATOM 1282 O O . LEU A 1 168 ? 15.338 2.219 -10.319 1.00 97.56 168 LEU A O 1
ATOM 1286 N N . THR A 1 169 ? 14.544 4.105 -9.404 1.00 97.38 169 THR A N 1
ATOM 1287 C CA . THR A 1 169 ? 15.771 4.437 -8.662 1.00 97.38 169 THR A CA 1
ATOM 1288 C C . THR A 1 169 ? 16.190 3.301 -7.728 1.00 97.38 169 THR A C 1
ATOM 1290 O O . THR A 1 169 ? 17.339 2.859 -7.776 1.00 97.38 169 THR A O 1
ATOM 1293 N N . ARG A 1 170 ? 15.255 2.735 -6.949 1.00 97.06 170 ARG A N 1
ATOM 1294 C CA . ARG A 1 170 ? 15.542 1.576 -6.083 1.00 97.06 170 ARG A CA 1
ATOM 1295 C C . ARG A 1 170 ? 15.973 0.339 -6.878 1.00 97.06 170 ARG A C 1
ATOM 1297 O O . ARG A 1 170 ? 16.854 -0.391 -6.427 1.00 97.06 170 ARG A O 1
ATOM 1304 N N . TYR A 1 171 ? 15.391 0.087 -8.054 1.00 97.50 171 TYR A N 1
ATOM 1305 C CA . TYR A 1 171 ? 15.862 -1.001 -8.918 1.00 97.50 171 TYR A CA 1
ATOM 1306 C C . TYR A 1 171 ? 17.282 -0.749 -9.417 1.00 97.50 171 TYR A C 1
ATOM 1308 O O . TYR A 1 171 ? 18.106 -1.658 -9.349 1.00 97.50 171 TYR A O 1
ATOM 1316 N N . LEU A 1 172 ? 17.600 0.466 -9.866 1.00 97.62 172 LEU A N 1
ATOM 1317 C CA . LEU A 1 172 ? 18.946 0.814 -10.319 1.00 97.62 172 LEU A CA 1
ATOM 1318 C C . LEU A 1 172 ? 19.982 0.634 -9.208 1.00 97.62 172 LEU A C 1
ATOM 1320 O O . LEU A 1 172 ? 21.049 0.088 -9.480 1.00 97.62 172 LEU A O 1
ATOM 1324 N N . GLU A 1 173 ? 19.677 1.014 -7.965 1.00 96.56 173 GLU A N 1
ATOM 1325 C CA . GLU A 1 173 ? 20.569 0.780 -6.821 1.00 96.56 173 GLU A CA 1
ATOM 1326 C C . GLU A 1 173 ? 20.881 -0.704 -6.600 1.00 96.56 173 GLU A C 1
ATOM 1328 O O . GLU A 1 173 ? 22.000 -1.046 -6.220 1.00 96.56 173 GLU A O 1
ATOM 1333 N N . LEU A 1 174 ? 19.905 -1.591 -6.810 1.00 95.88 174 LEU A N 1
ATOM 1334 C CA . LEU A 1 174 ? 20.086 -3.034 -6.654 1.00 95.88 174 LEU A CA 1
ATOM 1335 C C . LEU A 1 174 ? 20.815 -3.645 -7.851 1.00 95.88 174 LEU A C 1
ATOM 1337 O O . LEU A 1 174 ? 21.759 -4.408 -7.663 1.00 95.88 174 LEU A O 1
ATOM 1341 N N . LEU A 1 175 ? 20.403 -3.296 -9.070 1.00 97.00 175 LEU A N 1
ATOM 1342 C CA . LEU A 1 175 ? 20.979 -3.826 -10.305 1.00 97.00 175 LEU A CA 1
ATOM 1343 C C . LEU A 1 175 ? 22.442 -3.402 -10.467 1.00 97.00 175 LEU A C 1
ATOM 1345 O O . LEU A 1 175 ? 23.261 -4.208 -10.895 1.00 97.00 175 LEU A O 1
ATOM 1349 N N . ASN A 1 176 ? 22.799 -2.183 -10.054 1.00 96.69 176 ASN A N 1
ATOM 1350 C CA . ASN A 1 176 ? 24.184 -1.714 -10.107 1.00 96.69 176 ASN A CA 1
ATOM 1351 C C . ASN A 1 176 ? 25.121 -2.405 -9.097 1.00 96.69 176 ASN A C 1
ATOM 1353 O O . ASN A 1 176 ? 26.339 -2.275 -9.219 1.00 96.69 176 ASN A O 1
ATOM 1357 N N . ARG A 1 177 ? 24.592 -3.155 -8.118 1.00 95.50 177 ARG A N 1
ATOM 1358 C CA . ARG A 1 177 ? 25.406 -3.997 -7.218 1.00 95.50 177 ARG A CA 1
ATOM 1359 C C . ARG A 1 177 ? 25.816 -5.320 -7.865 1.00 95.50 177 ARG A C 1
ATOM 1361 O O . ARG A 1 177 ? 26.736 -5.967 -7.371 1.00 95.50 177 ARG A O 1
ATOM 1368 N N . ASP A 1 178 ? 25.146 -5.729 -8.941 1.00 93.12 178 ASP A N 1
ATOM 1369 C CA . ASP A 1 178 ? 25.476 -6.940 -9.684 1.00 93.12 178 ASP A CA 1
ATOM 1370 C C . ASP A 1 178 ? 26.570 -6.642 -10.721 1.00 93.12 178 ASP A C 1
ATOM 1372 O O . ASP A 1 178 ? 26.339 -6.006 -11.752 1.00 93.12 178 ASP A O 1
ATOM 1376 N N . SER A 1 179 ? 27.783 -7.135 -10.463 1.00 92.19 179 SER A N 1
ATOM 1377 C CA . SER A 1 179 ? 28.932 -6.931 -11.350 1.00 92.19 179 SER A CA 1
ATOM 1378 C C . SER A 1 179 ? 28.739 -7.538 -12.743 1.00 92.19 179 SER A C 1
ATOM 1380 O O . SER A 1 179 ? 29.353 -7.061 -13.698 1.00 92.19 179 SER A O 1
ATOM 1382 N N . THR A 1 180 ? 27.870 -8.543 -12.894 1.00 93.56 180 THR A N 1
ATOM 1383 C CA . THR A 1 180 ? 27.580 -9.163 -14.195 1.00 93.56 180 THR A CA 1
ATOM 1384 C C . THR A 1 180 ? 26.724 -8.263 -15.086 1.00 93.56 180 THR A C 1
ATOM 1386 O O . THR A 1 180 ? 26.855 -8.293 -16.313 1.00 93.56 180 THR A O 1
ATOM 1389 N N . LEU A 1 181 ? 25.889 -7.410 -14.485 1.00 94.31 181 LEU A N 1
ATOM 1390 C CA . LEU A 1 181 ? 25.091 -6.414 -15.200 1.00 94.31 181 LEU A CA 1
ATOM 1391 C C . LEU A 1 181 ? 25.908 -5.165 -15.542 1.00 94.31 181 LEU A C 1
ATOM 1393 O O . LEU A 1 181 ? 25.634 -4.516 -16.553 1.00 94.31 181 LEU A O 1
ATOM 1397 N N . CYS A 1 182 ? 26.947 -4.882 -14.756 1.00 94.06 182 CYS A N 1
ATOM 1398 C CA . CYS A 1 182 ? 27.797 -3.701 -14.897 1.00 94.06 182 CYS A CA 1
ATOM 1399 C C . CYS A 1 182 ? 29.049 -3.902 -15.775 1.00 94.06 182 CYS A C 1
ATOM 1401 O O . CYS A 1 182 ? 29.919 -3.030 -15.811 1.00 94.06 182 CYS A O 1
ATOM 1403 N N . LEU A 1 183 ? 29.163 -5.028 -16.496 1.00 91.25 183 LEU A N 1
ATOM 1404 C CA . LEU A 1 183 ? 30.342 -5.356 -17.320 1.00 91.25 183 LEU A CA 1
ATOM 1405 C C . LEU A 1 183 ? 30.700 -4.266 -18.345 1.00 91.25 183 LEU A C 1
ATOM 1407 O O . LEU A 1 183 ? 31.877 -4.033 -18.602 1.00 91.25 183 LEU A O 1
ATOM 1411 N N . ASN A 1 184 ? 29.692 -3.590 -18.904 1.00 92.12 184 ASN A N 1
ATOM 1412 C CA . 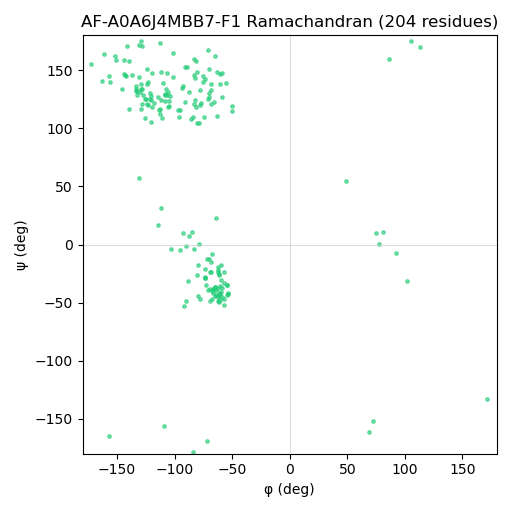ASN A 1 184 ? 29.851 -2.538 -19.914 1.00 92.12 184 ASN A CA 1
ATOM 1413 C C . ASN A 1 184 ? 29.456 -1.151 -19.369 1.00 92.12 184 ASN A C 1
ATOM 1415 O O . ASN A 1 184 ? 28.949 -0.312 -20.111 1.00 92.12 184 ASN A O 1
ATOM 1419 N N . GLY A 1 185 ? 29.649 -0.912 -18.069 1.00 92.69 185 GLY A N 1
ATOM 1420 C CA . GLY A 1 185 ? 29.263 0.327 -17.384 1.00 92.69 185 GLY A CA 1
ATOM 1421 C C . GLY A 1 185 ? 28.023 0.168 -16.505 1.00 92.69 185 GLY A C 1
ATOM 1422 O O . GLY A 1 185 ? 27.412 -0.897 -16.472 1.00 92.69 185 GLY A O 1
ATOM 1423 N N . SER A 1 186 ? 27.671 1.226 -15.770 1.00 95.31 186 SER A N 1
ATOM 1424 C CA . SER A 1 186 ? 26.518 1.218 -14.866 1.00 95.31 186 SER A CA 1
ATOM 1425 C C . SER A 1 186 ? 25.205 0.964 -15.609 1.00 95.31 186 SER A C 1
ATOM 1427 O O . SER A 1 186 ? 25.008 1.396 -16.748 1.00 95.31 186 SER A O 1
ATOM 1429 N N . VAL A 1 187 ? 24.284 0.275 -14.936 1.00 97.62 187 VAL A N 1
ATOM 1430 C CA . VAL A 1 187 ? 22.924 0.062 -15.426 1.00 97.62 187 VAL A CA 1
ATOM 1431 C C . VAL A 1 187 ? 22.213 1.412 -15.482 1.00 97.62 187 VAL A C 1
ATOM 1433 O O . VAL A 1 187 ? 22.105 2.099 -14.463 1.00 97.62 187 VAL A O 1
ATOM 1436 N N . ARG A 1 188 ? 21.727 1.789 -16.670 1.00 96.62 188 ARG A N 1
ATOM 1437 C CA . ARG A 1 188 ? 20.949 3.022 -16.891 1.00 96.62 188 ARG A CA 1
ATOM 1438 C C . ARG A 1 188 ? 19.455 2.764 -16.722 1.00 96.62 188 ARG A C 1
ATOM 1440 O O . ARG A 1 188 ? 18.993 1.658 -16.985 1.00 96.62 188 ARG A O 1
ATOM 1447 N N . GLY A 1 189 ? 18.700 3.791 -16.339 1.00 97.38 189 GLY A N 1
ATOM 1448 C CA . GLY A 1 189 ? 17.240 3.737 -16.249 1.00 97.38 189 GLY A CA 1
ATOM 1449 C C . GLY A 1 189 ? 16.541 4.399 -17.433 1.00 97.38 189 GLY A C 1
ATOM 1450 O O . GLY A 1 189 ? 16.991 5.435 -17.920 1.00 97.38 189 GLY A O 1
ATOM 1451 N N . ILE A 1 190 ? 15.412 3.836 -17.860 1.00 97.94 190 ILE A N 1
ATOM 1452 C CA . ILE A 1 190 ? 14.405 4.506 -18.689 1.00 97.94 190 ILE A CA 1
ATOM 1453 C C . ILE A 1 190 ? 13.065 4.421 -17.957 1.00 97.94 190 ILE A C 1
ATOM 1455 O O . ILE A 1 190 ? 12.558 3.332 -17.700 1.00 97.94 190 ILE A O 1
ATOM 1459 N N . PHE A 1 191 ? 12.469 5.570 -17.649 1.00 97.50 191 PHE A N 1
ATOM 1460 C CA . PHE A 1 191 ? 11.102 5.637 -17.137 1.00 97.50 191 PHE A CA 1
ATOM 1461 C C . PHE A 1 191 ? 10.139 5.912 -18.295 1.00 97.50 191 PHE A C 1
ATOM 1463 O O . PHE A 1 191 ? 10.148 7.003 -18.870 1.00 97.50 191 PHE A O 1
ATOM 1470 N N . ALA A 1 192 ? 9.339 4.914 -18.669 1.00 96.50 192 ALA A N 1
ATOM 1471 C CA . ALA A 1 192 ? 8.466 4.958 -19.836 1.00 96.50 192 ALA A CA 1
ATOM 1472 C C . ALA A 1 192 ? 6.996 5.075 -19.417 1.00 96.50 192 ALA A C 1
ATOM 1474 O O . ALA A 1 192 ? 6.477 4.226 -18.697 1.00 96.50 192 ALA A O 1
ATOM 1475 N N . ALA A 1 193 ? 6.297 6.103 -19.899 1.00 94.31 193 ALA A N 1
ATOM 1476 C CA . ALA A 1 193 ? 4.855 6.226 -19.710 1.00 94.31 193 ALA A CA 1
ATOM 1477 C C . ALA A 1 193 ? 4.186 6.990 -20.854 1.00 94.31 193 ALA A C 1
ATOM 1479 O O . ALA A 1 193 ? 4.841 7.775 -21.540 1.00 94.31 193 ALA A O 1
ATOM 1480 N N . GLN A 1 194 ? 2.874 6.796 -21.036 1.00 92.19 194 GLN A N 1
ATOM 1481 C CA . GLN A 1 194 ? 2.095 7.575 -22.015 1.00 92.19 194 GLN A CA 1
ATOM 1482 C C . GLN A 1 194 ? 2.019 9.055 -21.615 1.00 92.19 194 GLN A C 1
ATOM 1484 O O . GLN A 1 194 ? 2.113 9.945 -22.455 1.00 92.19 194 GLN A O 1
ATOM 1489 N N . GLU A 1 195 ? 1.884 9.314 -20.314 1.00 93.25 195 GLU A N 1
ATOM 1490 C CA . GLU A 1 195 ? 1.860 10.648 -19.715 1.00 93.25 195 GLU A CA 1
ATOM 1491 C C . GLU A 1 195 ? 2.796 10.647 -18.501 1.00 93.25 195 GLU A C 1
ATOM 1493 O O . GLU A 1 195 ? 2.698 9.748 -17.673 1.00 93.25 195 GLU A O 1
ATOM 1498 N N . ILE A 1 196 ? 3.681 11.639 -18.362 1.00 95.94 196 ILE A N 1
ATOM 1499 C CA . ILE A 1 196 ? 4.552 11.805 -17.181 1.00 95.94 196 ILE A CA 1
ATOM 1500 C C . ILE A 1 196 ? 4.261 13.168 -16.556 1.00 95.94 196 ILE A C 1
ATOM 1502 O O . ILE A 1 196 ? 4.382 14.193 -17.241 1.00 95.94 196 ILE A O 1
ATOM 1506 N N . ARG A 1 197 ? 3.906 13.194 -15.263 1.00 95.56 197 ARG A N 1
ATOM 1507 C CA . ARG A 1 197 ? 3.651 14.447 -14.537 1.00 95.56 197 ARG A CA 1
ATOM 1508 C C . ARG A 1 197 ? 4.912 15.315 -14.452 1.00 95.56 197 ARG A C 1
ATOM 1510 O O . ARG A 1 197 ? 6.012 14.772 -14.342 1.00 95.56 197 ARG A O 1
ATOM 1517 N N . PRO A 1 198 ? 4.784 16.656 -14.428 1.00 96.94 198 PRO A N 1
ATOM 1518 C CA . PRO A 1 198 ? 5.937 17.555 -14.388 1.00 96.94 198 PRO A CA 1
ATOM 1519 C C . PRO A 1 198 ? 6.924 17.259 -13.253 1.00 96.94 198 PRO A C 1
ATOM 1521 O O . PRO A 1 198 ? 8.123 17.224 -13.497 1.00 96.94 198 PRO A 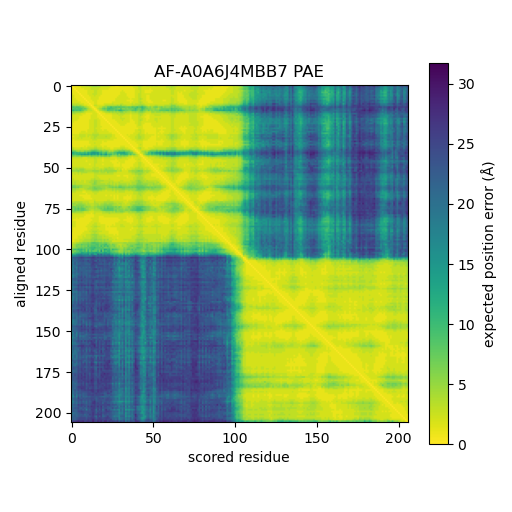O 1
ATOM 1524 N N . GLN A 1 199 ? 6.439 16.979 -12.038 1.00 95.25 199 GLN A N 1
ATOM 1525 C CA . GLN A 1 199 ? 7.308 16.698 -10.887 1.00 95.25 199 GLN A CA 1
ATOM 1526 C C . GLN A 1 199 ? 8.071 15.378 -11.048 1.00 95.25 199 GLN A C 1
ATOM 1528 O O . GLN A 1 199 ? 9.258 15.317 -10.750 1.00 95.25 199 GLN A O 1
ATOM 1533 N N . ALA A 1 200 ? 7.407 14.343 -11.572 1.00 95.69 200 ALA A N 1
ATOM 1534 C CA . ALA A 1 200 ? 8.044 13.063 -11.864 1.00 95.69 200 ALA A CA 1
ATOM 1535 C C . ALA A 1 200 ? 9.117 13.216 -12.951 1.00 95.69 200 ALA A C 1
ATOM 1537 O O . ALA A 1 200 ? 10.191 12.641 -12.841 1.00 95.69 200 ALA A O 1
ATOM 1538 N N . ARG A 1 201 ? 8.866 14.047 -13.972 1.00 95.69 201 ARG A N 1
ATOM 1539 C CA . ARG A 1 201 ? 9.861 14.349 -15.008 1.00 95.69 201 ARG A CA 1
ATOM 1540 C C . ARG A 1 201 ? 11.105 15.021 -14.432 1.00 95.69 201 ARG A C 1
ATOM 1542 O O . ARG A 1 201 ? 12.196 14.633 -14.817 1.00 95.69 201 ARG A O 1
ATOM 1549 N N . VAL A 1 202 ? 10.929 16.002 -13.544 1.00 96.06 202 VAL A N 1
ATOM 1550 C CA . VAL A 1 202 ? 12.049 16.686 -12.876 1.00 96.06 202 VAL A CA 1
ATOM 1551 C C . VAL A 1 202 ? 12.872 15.688 -12.062 1.00 96.06 202 VAL A C 1
ATOM 1553 O O . VAL A 1 202 ? 14.084 15.642 -12.227 1.00 96.06 202 VAL A O 1
ATOM 1556 N N . LEU A 1 203 ? 12.216 14.848 -11.255 1.00 95.44 203 LEU A N 1
ATOM 1557 C CA . LEU A 1 203 ? 12.902 13.840 -10.444 1.00 95.44 203 LEU A CA 1
ATOM 1558 C C . LEU A 1 203 ? 13.609 12.773 -11.293 1.00 95.44 203 LEU A C 1
ATOM 1560 O O . LEU A 1 203 ? 14.683 12.322 -10.933 1.00 95.44 203 LEU A O 1
ATOM 1564 N N . ALA A 1 204 ? 13.031 12.367 -12.426 1.00 93.94 204 ALA A N 1
ATOM 1565 C CA . ALA A 1 204 ? 13.628 11.351 -13.297 1.00 93.94 204 ALA A CA 1
ATOM 1566 C C . ALA A 1 204 ? 14.909 11.822 -14.006 1.00 93.94 204 ALA A C 1
ATOM 1568 O O . ALA A 1 204 ? 15.610 11.003 -14.598 1.00 93.94 204 ALA A O 1
ATOM 1569 N N . THR A 1 205 ? 15.170 13.131 -14.011 1.00 91.50 205 THR A N 1
ATOM 1570 C CA . THR A 1 205 ? 16.362 13.738 -14.618 1.00 91.50 205 THR A CA 1
ATOM 1571 C C . THR A 1 205 ? 17.430 14.152 -13.608 1.00 91.50 205 THR A C 1
ATOM 1573 O O . THR A 1 205 ? 18.469 14.645 -14.042 1.00 91.50 205 THR A O 1
ATOM 1576 N N . ASP A 1 206 ? 17.154 13.998 -12.313 1.00 84.62 206 ASP A N 1
ATOM 1577 C CA . ASP A 1 206 ? 18.102 14.241 -11.217 1.00 84.62 206 ASP A CA 1
ATOM 1578 C C . ASP A 1 206 ? 19.062 13.046 -11.063 1.00 84.62 206 ASP A C 1
ATOM 1580 O O . ASP A 1 206 ? 20.292 13.275 -11.000 1.00 84.62 206 ASP A O 1
#

Radius of gyration: 23.85 Å; Cα contacts (8 Å, |Δi|>4): 422; chains: 1; bounding box: 54×30×66 Å

Organism: NCBI:txid253824

Sequence (206 aa):
MRLVIARCQVDYAGRLTAHLPMATRLIMVKNDGSVLVHSDGGSYKPLNWMSPPARLREGVTEDGRVEWTVHGKDGPDGDTLRILVDEVLSDSSHDLGLDPGLQKDGVEKHLQELLADHPGTLAPGLTLVRREYPTAIGPVDLLCRDDRGSCVAVEVKRRGDIDGVEQLTRYLELLNRDSTLCLNGSVRGIFAAQEIRPQARVLATD

Secondary structure (DSSP, 8-state):
-EEEEEEEEEEEESSSEEEEEEEEEEEEE-TTS-EEEE-SSS-SS-SEEE-SS-EEEEEE-TTS-EEEEEE-TTGGGS-EEEEEEEEEEEEEE------------THHHHHHHHHHH-GGGTSTT-EEEEEEE--BTB-EEEEEE-TT--EEEEEEEEEE-HHHHHHHHHHHHHHTT-TTTSTTSPPEEEEEEEEE-HHHHHHHT-

Solvent-accessible surface area (backbone atoms only — not comparable to full-atom values): 11354 Å² total; per-residue (Å²): 62,36,46,32,35,27,34,27,28,39,43,35,44,51,101,58,77,47,78,44,73,78,42,73,30,42,38,38,41,41,83,69,32,26,37,37,33,33,57,99,63,96,55,100,59,62,80,46,72,39,59,63,62,20,47,76,44,82,50,62,46,96,89,67,44,43,31,34,40,32,23,24,73,66,33,91,88,32,41,34,41,37,36,40,45,80,44,78,82,43,80,48,78,45,87,80,76,84,76,91,65,89,81,68,77,60,57,42,59,52,49,48,50,56,40,57,78,40,31,43,80,82,41,80,62,32,41,69,74,38,70,54,37,80,50,100,89,50,56,43,50,32,32,28,27,40,82,80,60,22,29,33,40,32,42,67,34,63,64,30,44,52,70,58,42,55,48,44,51,56,48,43,63,55,50,53,69,36,66,84,51,32,73,54,40,72,46,43,83,44,86,45,46,84,42,66,41,72,70,24,53,56,60,67,72,110